Protein AF-A0A1F9IYP1-F1 (afdb_monomer)

Foldseek 3Di:
DQAADAVVNVVVVLVVQLVCLLVCQLVVLVVDPDDPVCSVVVSNVSSVVVNCVSVVVSCCVVVVLVVVLVVLVVCVVVVNLDDPPVCDPPPPPSHDYVSVVSSVVSNVVSVVVVVVVVVVVVVVVVVVVVVVVVVVVVVVVVVVVVVVVVVVVVVVVVVVVVVVVVVVVVVVVVVVVVVVVVVVVVVVVVVVVVVVVVVVVVVVLVVLVVVLVVLVVVLVVLVVLLVVLVVVLVVLVCVVVVLVVQLVVLVVQLVVLVVQLVVLVVVPPVSVVSNVVSVVSNVVSVVSNVVSVVVVVVSVVVNVVSVVSNVVSVVVNVVCVVVNVVSVVSVVD

pLDDT: mean 86.82, std 10.02, range [43.12, 98.31]

Secondary structure (DSSP, 8-state):
-PPB--HHHHHHHHHHHHHHHHHHHHHHHTTS---HHHHHHHHHHHHHHHHHHHHHHHHHHHHHHHHHHHHHHHHHHTT-----TT----TT-SSB-HHHHHHHHHHHHHHHHHHHHHHHHHHHHHHHHHHHHHHHHHHHHHHHHHHHHHHHHHHHHHHHHHHHHHHHHHHHHHHHHHHHHHHHHHHHHHHHHHHHHHHHHHHHHHHHHHHHHHHHHHHHHHHHHHHHHHHHHHHHHHHHHHHHHHHHHHHHHHHHHHHHHHHHHHTGGGGHHHHHHHHHHHHHHHHHHHHHHHHHHHHHHHHHHHHHHHHHHHHHHHHHHHHHHHHHHHHT-

Sequence (333 aa):
MNIRVPIGYKFIFGFIAVVAAAAFIPDLVDKFNIPDWTRKPISMLAAMVVGLIIGSFFTKSFTRHFRYIADLAQRISHGNLARNDSHRRPSTTLFLDETAELEDSIIAMSDNLRSLVENLKETVENISAAQETFAAVIVKGQDTSRDVSDGASAIFDGALQQSNHIGNASQAIKNMAEIADEVASKVTENANASQKVNSMVQRGSTTATSAMEKMETIFKGIENTETVAGRLREKLNDIPKILDVITHISRQTDLLALNATIEASKAGEHGRGFAMVAEEVRRFADNTNASVQDVALIVKELRLEVERVVQSASEGTSNLRGGRDDLRKIRDI

Solvent-accessible surface area (backbone atoms only — not comparable to full-atom values): 17596 Å² total; per-residue (Å²): 135,82,51,71,45,52,56,67,54,56,52,49,52,51,50,49,51,36,52,48,35,55,64,48,37,40,66,55,51,65,75,47,99,62,62,80,94,53,45,70,65,50,22,55,50,51,19,50,51,51,32,51,50,54,49,49,53,51,51,53,53,54,53,52,54,52,51,48,51,50,49,52,53,51,35,45,75,72,69,52,62,73,84,64,80,86,68,64,73,76,92,75,64,86,46,50,33,65,67,57,54,50,45,52,52,51,49,53,49,39,52,52,52,44,52,51,51,54,54,48,51,53,52,51,53,52,51,51,55,49,50,56,53,49,52,54,52,52,53,53,50,52,51,51,52,47,53,52,52,53,51,53,49,53,50,50,54,50,50,53,52,49,51,51,52,51,52,52,50,52,51,52,52,51,52,50,51,54,51,52,51,52,49,55,50,52,52,52,51,49,51,54,50,50,52,51,50,53,53,50,50,54,53,47,50,54,51,49,54,53,51,49,56,54,48,54,51,50,52,54,52,43,58,50,48,32,54,51,36,51,53,49,49,57,56,58,67,50,47,60,60,53,47,51,51,50,43,50,52,26,54,52,44,28,52,52,18,50,54,43,28,53,55,17,62,72,51,46,86,83,14,53,70,52,24,52,53,18,51,51,47,25,53,50,20,54,54,48,43,54,51,46,51,54,51,50,51,51,53,51,51,51,47,54,53,38,50,51,49,34,50,52,30,50,53,47,54,57,65,44,52,60,50,53,54,53,52,54,55,62,71,76,109

Radius of gyration: 94.35 Å; Cα contacts (8 Å, |Δi|>4): 139; chains: 1; bounding box: 180×27×238 Å

Structure (mmCIF, N/CA/C/O backbone):
data_AF-A0A1F9IYP1-F1
#
_entry.id   AF-A0A1F9IYP1-F1
#
loop_
_atom_site.group_PDB
_atom_site.id
_atom_site.type_symbol
_atom_site.label_atom_id
_atom_site.label_alt_id
_atom_site.label_comp_id
_atom_site.label_asym_id
_atom_site.label_entity_id
_atom_site.label_seq_id
_atom_site.pdbx_PDB_ins_code
_atom_site.Cartn_x
_atom_site.Cartn_y
_atom_site.Cartn_z
_atom_site.occupancy
_atom_site.B_iso_or_equiv
_atom_site.auth_seq_id
_atom_site.auth_comp_id
_atom_site.auth_asym_id
_atom_site.auth_atom_id
_atom_site.pdbx_PDB_model_num
ATOM 1 N N . MET A 1 1 ? 80.247 -1.942 -72.435 1.00 43.12 1 MET A N 1
ATOM 2 C CA . MET A 1 1 ? 80.170 -0.521 -72.830 1.00 43.12 1 MET A CA 1
ATOM 3 C C . MET A 1 1 ? 79.672 -0.493 -74.262 1.00 43.12 1 MET A C 1
ATOM 5 O O . MET A 1 1 ? 80.449 -0.757 -75.169 1.00 43.12 1 MET A O 1
ATOM 9 N N . ASN A 1 2 ? 78.362 -0.336 -74.458 1.00 56.06 2 ASN A N 1
ATOM 10 C CA . ASN A 1 2 ? 77.796 -0.372 -75.803 1.00 56.06 2 ASN A CA 1
ATOM 11 C C . ASN A 1 2 ? 78.085 0.962 -76.483 1.00 56.06 2 ASN A C 1
ATOM 13 O O . ASN A 1 2 ? 77.699 2.015 -75.978 1.00 56.06 2 ASN A O 1
ATOM 17 N N . ILE A 1 3 ? 78.794 0.914 -77.605 1.00 61.19 3 ILE A N 1
ATOM 18 C CA . ILE A 1 3 ? 79.115 2.103 -78.384 1.00 61.19 3 ILE A CA 1
ATOM 19 C C . ILE A 1 3 ? 77.810 2.575 -79.035 1.00 61.19 3 ILE A C 1
ATOM 21 O O . ILE A 1 3 ? 77.169 1.826 -79.777 1.00 61.19 3 ILE A O 1
ATOM 25 N N . ARG A 1 4 ? 77.386 3.800 -78.710 1.00 69.75 4 ARG A N 1
ATOM 26 C CA . ARG A 1 4 ? 76.250 4.444 -79.370 1.00 69.75 4 ARG A CA 1
ATOM 27 C C . ARG A 1 4 ? 76.732 5.024 -80.686 1.00 69.75 4 ARG A C 1
ATOM 29 O O . ARG A 1 4 ? 77.681 5.803 -80.704 1.00 69.75 4 ARG A O 1
ATOM 36 N N . VAL A 1 5 ? 76.071 4.652 -81.770 1.00 76.12 5 VAL A N 1
ATOM 37 C CA . VAL A 1 5 ? 76.295 5.268 -83.075 1.00 76.12 5 VAL A CA 1
ATOM 38 C C . VAL A 1 5 ? 74.963 5.869 -83.480 1.00 76.12 5 VAL A C 1
ATOM 40 O O . VAL A 1 5 ? 74.074 5.102 -83.858 1.00 76.12 5 VAL A O 1
ATOM 43 N N . PRO A 1 6 ? 74.818 7.205 -83.380 1.00 79.00 6 PRO A N 1
ATOM 44 C CA . PRO A 1 6 ? 73.612 7.887 -83.818 1.00 79.00 6 PRO A CA 1
ATOM 45 C C . PRO A 1 6 ? 73.228 7.437 -85.219 1.00 79.00 6 PRO A C 1
ATOM 47 O O . PRO A 1 6 ? 74.091 7.227 -86.080 1.00 79.00 6 PRO A O 1
ATOM 50 N N . ILE A 1 7 ? 71.934 7.297 -85.467 1.00 78.56 7 ILE A N 1
ATOM 51 C CA . ILE A 1 7 ? 71.420 6.788 -86.732 1.00 78.56 7 ILE A CA 1
ATOM 52 C C . ILE A 1 7 ? 71.898 7.640 -87.908 1.00 78.56 7 ILE A C 1
ATOM 54 O O . ILE A 1 7 ? 72.221 7.107 -88.969 1.00 78.56 7 ILE A O 1
ATOM 58 N N . GLY A 1 8 ? 72.074 8.946 -87.677 1.00 77.88 8 GLY A N 1
ATOM 59 C CA . GLY A 1 8 ? 72.698 9.873 -88.616 1.00 77.88 8 GLY A CA 1
ATOM 60 C C . GLY A 1 8 ? 74.091 9.423 -89.064 1.00 77.88 8 GLY A C 1
ATOM 61 O O . GLY A 1 8 ? 74.377 9.449 -90.256 1.00 77.88 8 GLY A O 1
ATOM 62 N N . TYR A 1 9 ? 74.930 8.901 -88.163 1.00 80.69 9 TYR A N 1
ATOM 63 C CA . TYR A 1 9 ? 76.228 8.336 -88.542 1.00 80.69 9 TYR A CA 1
ATOM 64 C C . TYR A 1 9 ? 76.086 7.047 -89.348 1.00 80.69 9 TYR A C 1
ATOM 66 O O . TYR A 1 9 ? 76.870 6.839 -90.265 1.00 80.69 9 TYR A O 1
ATOM 74 N N . LYS A 1 10 ? 75.078 6.204 -89.089 1.00 78.06 10 LYS A N 1
ATOM 75 C CA . LYS A 1 10 ? 74.814 5.018 -89.927 1.00 78.06 10 LYS A CA 1
ATOM 76 C C . LYS A 1 10 ? 74.420 5.419 -91.355 1.00 78.06 10 LYS A C 1
ATOM 78 O O . LYS A 1 10 ? 74.904 4.809 -92.306 1.00 78.06 10 LYS A O 1
ATOM 83 N N . PHE A 1 11 ? 73.613 6.471 -91.509 1.00 80.75 11 PHE A N 1
ATOM 84 C CA . PHE A 1 11 ? 73.304 7.062 -92.816 1.00 80.75 11 PHE A CA 1
ATOM 85 C C . PHE A 1 11 ? 74.547 7.655 -93.488 1.00 80.75 11 PHE A C 1
ATOM 87 O O . PHE A 1 11 ? 74.769 7.405 -94.670 1.00 80.75 11 PHE A O 1
ATOM 94 N N . ILE A 1 12 ? 75.385 8.380 -92.740 1.00 83.75 12 ILE A N 1
ATOM 95 C CA . ILE A 1 12 ? 76.643 8.949 -93.245 1.00 83.75 12 ILE A CA 1
ATOM 96 C C . ILE A 1 12 ? 77.601 7.837 -93.688 1.00 83.75 12 ILE A C 1
ATOM 98 O O . ILE A 1 12 ? 78.128 7.909 -94.790 1.00 83.75 12 ILE A O 1
ATOM 102 N N . PHE A 1 1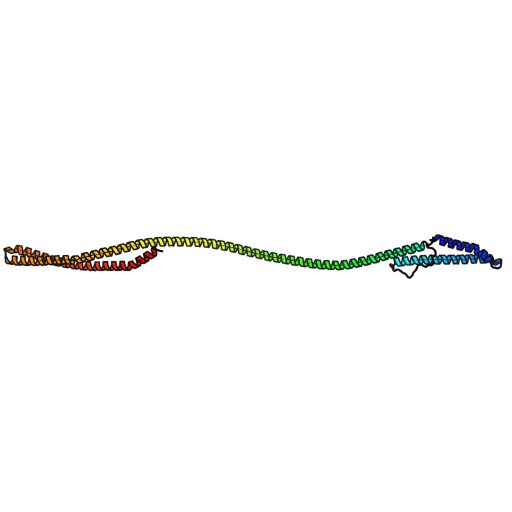3 ? 77.792 6.777 -92.899 1.00 82.38 13 PHE A N 1
ATOM 103 C CA . PHE A 1 13 ? 78.619 5.628 -93.284 1.00 82.38 13 PHE A CA 1
ATOM 104 C C . PHE A 1 13 ? 78.054 4.889 -94.498 1.00 82.38 13 PHE A C 1
ATOM 106 O O . PHE A 1 13 ? 78.819 4.506 -95.379 1.00 82.38 13 PHE A O 1
ATOM 113 N N . GLY A 1 14 ? 76.731 4.726 -94.583 1.00 82.06 14 GLY A N 1
ATOM 114 C CA . GLY A 1 14 ? 76.072 4.178 -95.769 1.00 82.06 14 GLY A CA 1
ATOM 115 C C . GLY A 1 14 ? 76.318 5.040 -97.009 1.00 82.06 14 GLY A C 1
ATOM 116 O O . GLY A 1 14 ? 76.678 4.517 -98.060 1.00 82.06 14 GLY A O 1
ATOM 117 N N . PHE A 1 15 ? 76.209 6.362 -96.876 1.00 84.06 15 PHE A N 1
ATOM 118 C CA . PHE A 1 15 ? 76.496 7.312 -97.948 1.00 84.06 15 PHE A CA 1
ATOM 119 C C . PHE A 1 15 ? 77.971 7.280 -98.361 1.00 84.06 15 PHE A C 1
ATOM 121 O O . PHE A 1 15 ? 78.268 7.177 -99.546 1.00 84.06 15 PHE A O 1
ATOM 128 N N . ILE A 1 16 ? 78.897 7.274 -97.398 1.00 85.88 16 ILE A N 1
ATOM 129 C CA . ILE A 1 16 ? 80.337 7.134 -97.645 1.00 85.88 16 ILE A CA 1
ATOM 130 C C . ILE A 1 16 ? 80.633 5.813 -98.358 1.00 85.88 16 ILE A C 1
ATOM 132 O O . ILE A 1 16 ? 81.421 5.809 -99.295 1.00 85.88 16 ILE A O 1
ATOM 136 N N . ALA A 1 17 ? 79.991 4.705 -97.979 1.00 83.44 17 ALA A N 1
ATOM 137 C CA . ALA A 1 17 ? 80.166 3.417 -98.648 1.00 83.44 17 ALA A CA 1
ATOM 138 C C . ALA A 1 17 ? 79.670 3.447 -100.103 1.00 83.44 17 ALA A C 1
ATOM 140 O O . ALA A 1 17 ? 80.324 2.888 -100.981 1.00 83.44 17 ALA A O 1
ATOM 141 N N . VAL A 1 18 ? 78.559 4.137 -100.380 1.00 84.94 18 VAL A N 1
ATOM 142 C CA . VAL A 1 18 ? 78.051 4.343 -101.747 1.00 84.94 18 VAL A CA 1
ATOM 143 C C . VAL A 1 18 ? 78.988 5.246 -102.559 1.00 84.94 18 VAL A C 1
ATOM 145 O O . VAL A 1 18 ? 79.292 4.928 -103.706 1.00 84.94 18 VAL A O 1
ATOM 148 N N . VAL A 1 19 ? 79.500 6.332 -101.972 1.00 85.38 19 VAL A N 1
ATOM 149 C CA . VAL A 1 19 ? 80.471 7.233 -102.620 1.00 85.38 19 VAL A CA 1
ATOM 150 C C . VAL A 1 19 ? 81.802 6.520 -102.875 1.00 85.38 19 VAL A C 1
ATOM 152 O O . VAL A 1 19 ? 82.361 6.639 -103.961 1.00 85.38 19 VAL A O 1
ATOM 155 N N . ALA A 1 20 ? 82.293 5.729 -101.920 1.00 84.50 20 ALA A N 1
ATOM 156 C CA . ALA A 1 20 ? 83.498 4.919 -102.072 1.00 84.50 20 ALA A CA 1
ATOM 157 C C . ALA A 1 20 ? 83.314 3.839 -103.147 1.00 84.50 20 ALA A C 1
ATOM 159 O O . ALA A 1 20 ? 84.204 3.640 -103.968 1.00 84.50 20 ALA A O 1
ATOM 160 N N . ALA A 1 21 ? 82.148 3.190 -103.203 1.00 82.56 21 ALA A N 1
ATOM 161 C CA . ALA A 1 21 ? 81.805 2.283 -104.293 1.00 82.56 21 ALA A CA 1
ATOM 162 C C . ALA A 1 21 ? 81.841 3.015 -105.647 1.00 82.56 21 ALA A C 1
ATOM 164 O O . ALA A 1 21 ? 82.473 2.533 -106.581 1.00 82.56 21 ALA A O 1
ATOM 165 N N . ALA A 1 22 ? 81.257 4.212 -105.746 1.00 81.88 22 ALA A N 1
ATOM 166 C CA . ALA A 1 22 ? 81.293 5.011 -106.971 1.00 81.88 22 ALA A CA 1
ATOM 167 C C . ALA A 1 22 ? 82.710 5.452 -107.382 1.00 81.88 22 ALA A C 1
ATOM 169 O O . ALA A 1 22 ? 83.002 5.503 -108.575 1.00 81.88 22 ALA A O 1
ATOM 170 N N . ALA A 1 23 ? 83.584 5.738 -106.413 1.00 84.00 23 ALA A N 1
ATOM 171 C CA . ALA A 1 23 ? 84.954 6.183 -106.659 1.00 84.00 23 ALA A CA 1
ATOM 172 C C . ALA A 1 23 ? 85.917 5.035 -107.017 1.00 84.00 23 ALA A C 1
ATOM 174 O O . ALA A 1 23 ? 86.713 5.182 -107.936 1.00 84.00 23 ALA A O 1
ATOM 175 N N . PHE A 1 24 ? 85.847 3.894 -106.321 1.00 83.44 24 PHE A N 1
ATOM 176 C CA . PHE A 1 24 ? 86.841 2.814 -106.433 1.00 83.44 24 PHE A CA 1
ATOM 177 C C . PHE A 1 24 ? 86.433 1.661 -107.357 1.00 83.44 24 PHE A C 1
ATOM 179 O O . PHE A 1 24 ? 87.298 0.922 -107.824 1.00 83.44 24 PHE A O 1
ATOM 186 N N . ILE A 1 25 ? 85.138 1.468 -107.636 1.00 83.12 25 ILE A N 1
ATOM 187 C CA . ILE A 1 25 ? 84.697 0.413 -108.565 1.00 83.12 25 ILE A CA 1
ATOM 188 C C . ILE A 1 25 ? 85.232 0.628 -109.987 1.00 83.12 25 ILE A C 1
ATOM 190 O O . ILE A 1 25 ? 85.631 -0.367 -110.590 1.00 83.12 25 ILE A O 1
ATOM 194 N N . PRO A 1 26 ? 85.313 1.861 -110.526 1.00 79.81 26 PRO A N 1
ATOM 195 C CA . PRO A 1 26 ? 85.978 2.095 -111.803 1.00 79.81 26 PRO A CA 1
ATOM 196 C C . PRO A 1 26 ? 87.417 1.583 -111.835 1.00 79.81 26 PRO A C 1
ATOM 198 O O . PRO A 1 26 ? 87.725 0.732 -112.665 1.00 79.81 26 PRO A O 1
ATOM 201 N N . ASP A 1 27 ? 88.239 1.966 -110.858 1.00 79.31 27 ASP A N 1
ATOM 202 C CA . ASP A 1 27 ? 89.632 1.508 -110.751 1.00 79.31 27 ASP A CA 1
ATOM 203 C C . ASP A 1 27 ? 89.755 -0.015 -110.549 1.00 79.31 27 ASP A C 1
ATOM 205 O O . ASP A 1 27 ? 90.757 -0.632 -110.918 1.00 79.31 27 ASP A O 1
ATOM 209 N N . LEU A 1 28 ? 88.744 -0.659 -109.958 1.00 79.50 28 LEU A N 1
ATOM 210 C CA . LEU A 1 28 ? 88.716 -2.110 -109.780 1.00 79.50 28 LEU A CA 1
ATOM 211 C C . LEU A 1 28 ? 88.362 -2.845 -111.080 1.00 79.50 28 LEU A C 1
ATOM 213 O O . LEU A 1 28 ? 88.964 -3.874 -111.387 1.00 79.50 28 LEU A O 1
ATOM 217 N N . VAL A 1 29 ? 87.403 -2.320 -111.846 1.00 77.25 29 VAL A N 1
ATOM 218 C CA . VAL A 1 29 ? 87.018 -2.849 -113.166 1.00 77.25 29 VAL A CA 1
ATOM 219 C C . VAL A 1 29 ? 88.180 -2.722 -114.154 1.00 77.25 29 VAL A C 1
ATOM 221 O O . VAL A 1 29 ? 88.371 -3.600 -114.990 1.00 77.25 29 VAL A O 1
ATOM 224 N N . ASP A 1 30 ? 89.019 -1.704 -113.981 1.00 71.81 30 ASP A N 1
ATOM 225 C CA . ASP A 1 30 ? 90.217 -1.448 -114.782 1.00 71.81 30 ASP A CA 1
ATOM 226 C C . ASP A 1 30 ? 91.316 -2.516 -114.643 1.00 71.81 30 ASP A C 1
ATOM 228 O O . ASP A 1 30 ? 92.145 -2.669 -115.539 1.00 71.81 30 ASP A O 1
ATOM 232 N N . LYS A 1 31 ? 91.322 -3.290 -113.547 1.00 74.75 31 LYS A N 1
ATOM 233 C CA . LYS A 1 31 ? 92.224 -4.444 -113.367 1.00 74.75 31 LYS A CA 1
ATOM 234 C C . LYS A 1 31 ? 91.794 -5.684 -114.150 1.00 74.75 31 LYS A C 1
ATOM 236 O O . LYS A 1 31 ? 92.577 -6.628 -114.259 1.00 74.75 31 LYS A O 1
ATOM 241 N N . PHE A 1 32 ? 90.574 -5.708 -114.679 1.00 75.50 32 PHE A N 1
ATOM 242 C CA . PHE A 1 32 ? 90.103 -6.783 -115.543 1.00 75.50 32 PHE A CA 1
ATOM 243 C C . PHE A 1 32 ? 90.415 -6.431 -117.005 1.00 75.50 32 PHE A C 1
ATOM 245 O O . PHE A 1 32 ? 90.184 -5.309 -117.442 1.00 75.50 32 PHE A O 1
ATOM 252 N N . ASN A 1 33 ? 90.947 -7.391 -117.772 1.00 68.50 33 ASN A N 1
ATOM 253 C CA . ASN A 1 33 ? 91.447 -7.208 -119.144 1.00 68.50 33 ASN A CA 1
ATOM 254 C C . ASN A 1 33 ? 90.300 -7.062 -120.178 1.00 68.50 33 ASN A C 1
ATOM 256 O O . ASN A 1 33 ? 90.141 -7.888 -121.077 1.00 68.50 33 ASN A O 1
ATOM 260 N N . ILE A 1 34 ? 89.448 -6.051 -119.985 1.00 75.50 34 ILE A N 1
ATOM 261 C CA . ILE A 1 34 ? 88.217 -5.765 -120.735 1.00 75.50 34 ILE A CA 1
ATOM 262 C C . ILE A 1 34 ? 88.539 -4.817 -121.917 1.00 75.50 34 ILE A C 1
ATOM 264 O O . ILE A 1 34 ? 89.330 -3.892 -121.736 1.00 75.50 34 ILE A O 1
ATOM 268 N N . PRO A 1 35 ? 87.934 -4.981 -123.114 1.00 73.50 35 PRO A N 1
ATOM 269 C CA . PRO A 1 35 ? 88.176 -4.112 -124.274 1.00 73.50 35 PRO A CA 1
ATOM 270 C C . PRO A 1 35 ? 87.879 -2.624 -124.009 1.00 73.50 35 PRO A C 1
ATOM 272 O O . PRO A 1 35 ? 86.805 -2.291 -123.494 1.00 73.50 35 PRO A O 1
ATOM 275 N N . ASP A 1 36 ? 88.773 -1.727 -124.452 1.00 69.94 36 ASP A N 1
ATOM 276 C CA . ASP A 1 36 ? 88.759 -0.282 -124.136 1.00 69.94 36 ASP A CA 1
ATOM 277 C C . ASP A 1 36 ? 87.427 0.431 -124.426 1.00 69.94 36 ASP A C 1
ATOM 279 O O . ASP A 1 36 ? 87.021 1.325 -123.681 1.00 69.94 36 ASP A O 1
ATOM 283 N N . TRP A 1 37 ? 86.694 0.008 -125.461 1.00 75.62 37 TRP A N 1
ATOM 284 C CA . TRP A 1 37 ? 85.409 0.612 -125.834 1.00 75.62 37 TRP A CA 1
ATOM 285 C C . TRP A 1 37 ? 84.253 0.294 -124.863 1.00 75.62 37 TRP A C 1
ATOM 287 O O . TRP A 1 37 ? 83.248 1.001 -124.860 1.00 75.62 37 TRP A O 1
ATOM 297 N N . THR A 1 38 ? 84.393 -0.725 -124.005 1.00 77.50 38 THR A N 1
ATOM 298 C CA . THR A 1 38 ? 83.338 -1.179 -123.065 1.00 77.50 38 THR A CA 1
ATOM 299 C C . THR A 1 38 ? 83.626 -0.867 -121.597 1.00 77.50 38 THR A C 1
ATOM 301 O O . THR A 1 38 ? 82.744 -0.981 -120.747 1.00 77.50 38 THR A O 1
ATOM 304 N N . ARG A 1 39 ? 84.840 -0.414 -121.283 1.00 75.62 39 ARG A N 1
ATOM 305 C CA . ARG A 1 39 ? 85.334 -0.245 -119.911 1.00 75.62 39 ARG A CA 1
ATOM 306 C C . ARG A 1 39 ? 84.558 0.801 -119.096 1.00 75.62 39 ARG A C 1
ATOM 308 O O . ARG A 1 39 ? 84.056 0.490 -118.020 1.00 75.62 39 ARG A O 1
ATOM 315 N N . LYS A 1 40 ? 84.393 2.020 -119.627 1.00 78.81 40 LYS A N 1
ATOM 316 C CA . LYS A 1 40 ? 83.674 3.129 -118.958 1.00 78.81 40 LYS A CA 1
ATOM 317 C C . LYS A 1 40 ? 82.188 2.851 -118.657 1.00 78.81 40 LYS A C 1
ATOM 319 O O . LYS A 1 40 ? 81.754 3.161 -117.550 1.00 78.81 40 LYS A O 1
ATOM 324 N N . PRO A 1 41 ? 81.380 2.294 -119.582 1.00 82.50 41 PRO A N 1
ATOM 325 C CA . PRO A 1 41 ? 79.980 2.002 -119.271 1.00 82.50 41 PRO A CA 1
ATOM 326 C C . PRO A 1 41 ? 79.826 0.849 -118.267 1.00 82.50 41 PRO A C 1
ATOM 328 O O . PRO A 1 41 ? 78.936 0.905 -117.420 1.00 82.50 41 PRO A O 1
ATOM 331 N N . ILE A 1 42 ? 80.703 -0.165 -118.305 1.00 84.12 42 ILE A N 1
ATOM 332 C CA . ILE A 1 42 ? 80.647 -1.301 -117.370 1.00 84.12 42 ILE A CA 1
ATOM 333 C C . ILE A 1 42 ? 80.994 -0.865 -115.941 1.00 84.12 42 ILE A C 1
ATOM 335 O O . ILE A 1 42 ? 80.309 -1.274 -115.004 1.00 84.12 42 ILE A O 1
ATOM 339 N N . SER A 1 43 ? 81.999 -0.004 -115.752 1.00 82.38 43 SER A N 1
ATOM 340 C CA . SER A 1 43 ? 82.357 0.491 -114.417 1.00 82.38 43 SER A CA 1
ATOM 341 C C . SER A 1 43 ? 81.277 1.362 -113.780 1.00 82.38 43 SER A C 1
ATOM 343 O O . SER A 1 43 ? 80.969 1.180 -112.601 1.00 82.38 43 SER A O 1
ATOM 345 N N . MET A 1 44 ? 80.648 2.255 -114.550 1.00 82.31 44 MET A N 1
ATOM 346 C CA . MET A 1 44 ? 79.512 3.053 -114.068 1.00 82.31 44 MET A CA 1
ATOM 347 C C . MET A 1 44 ? 78.325 2.170 -113.673 1.00 82.31 44 MET A C 1
ATOM 349 O O . MET A 1 44 ? 77.698 2.394 -112.637 1.00 82.31 44 MET A O 1
ATOM 353 N N . LEU A 1 45 ? 78.040 1.134 -114.464 1.00 87.06 45 LEU A N 1
ATOM 354 C CA . LEU A 1 45 ? 76.953 0.205 -114.178 1.00 87.06 45 LEU A CA 1
ATOM 355 C C . LEU A 1 45 ? 77.246 -0.646 -112.933 1.00 87.06 45 LEU A C 1
ATOM 357 O O . LEU A 1 45 ? 76.375 -0.793 -112.079 1.00 87.06 45 LEU A O 1
ATOM 361 N N . ALA A 1 46 ? 78.477 -1.140 -112.773 1.00 84.94 46 ALA A N 1
ATOM 362 C CA . ALA A 1 46 ? 78.900 -1.871 -111.579 1.00 84.94 46 ALA A CA 1
ATOM 363 C C . ALA A 1 46 ? 78.817 -1.001 -110.311 1.00 84.94 46 ALA A C 1
ATOM 365 O O . ALA A 1 46 ? 78.2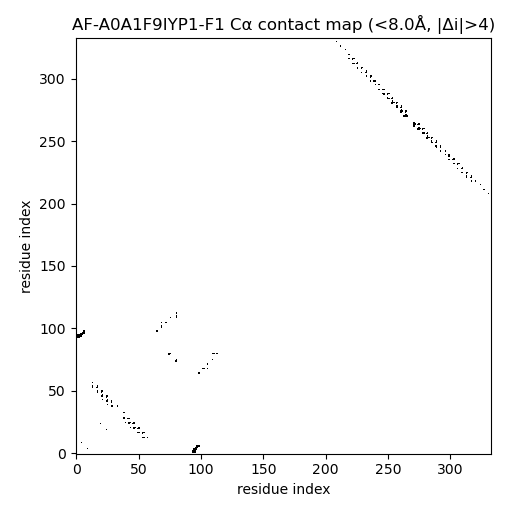93 -1.450 -109.289 1.00 84.94 46 ALA A O 1
ATOM 366 N N . ALA A 1 47 ? 79.252 0.261 -110.387 1.00 84.81 47 ALA A N 1
ATOM 367 C CA . ALA A 1 47 ? 79.129 1.221 -109.293 1.00 84.81 47 ALA A CA 1
ATOM 368 C C . ALA A 1 47 ? 77.667 1.474 -108.900 1.00 84.81 47 ALA A C 1
ATOM 370 O O . ALA A 1 47 ? 77.325 1.461 -107.715 1.00 84.81 47 ALA A O 1
ATOM 371 N N . MET A 1 48 ? 76.787 1.632 -109.892 1.00 86.56 48 MET A N 1
ATOM 372 C CA . MET A 1 48 ? 75.353 1.813 -109.672 1.00 86.56 48 MET A CA 1
ATOM 373 C C . MET A 1 48 ? 74.718 0.587 -109.006 1.00 86.56 48 MET A C 1
ATOM 375 O O . MET A 1 48 ? 73.940 0.730 -108.063 1.00 86.56 48 MET A O 1
ATOM 379 N N . VAL A 1 49 ? 75.072 -0.620 -109.452 1.00 88.81 49 VAL A N 1
ATOM 380 C CA . VAL A 1 49 ? 74.560 -1.873 -108.879 1.00 88.81 49 VAL A CA 1
ATOM 381 C C . VAL A 1 49 ? 74.993 -2.026 -107.421 1.00 88.81 49 VAL A C 1
ATOM 383 O O . VAL A 1 49 ? 74.156 -2.323 -106.570 1.00 88.81 49 VAL A O 1
ATOM 386 N N . VAL A 1 50 ? 76.263 -1.771 -107.097 1.00 86.62 50 VAL A N 1
ATOM 387 C CA . VAL A 1 50 ? 76.744 -1.853 -105.708 1.00 86.62 50 VAL A CA 1
ATOM 388 C C . VAL A 1 50 ? 76.078 -0.794 -104.827 1.00 86.62 50 VAL A C 1
ATOM 390 O O . VAL A 1 50 ? 75.634 -1.118 -103.724 1.00 86.62 50 VAL A O 1
ATOM 393 N N . GLY A 1 51 ? 75.915 0.436 -105.324 1.00 85.44 51 GLY A N 1
ATOM 394 C CA . GLY A 1 51 ? 75.174 1.485 -104.622 1.00 85.44 51 GLY A CA 1
ATOM 395 C C . GLY A 1 51 ? 73.722 1.090 -104.327 1.00 85.44 51 GLY A C 1
ATOM 396 O O . GLY A 1 51 ? 73.254 1.253 -103.199 1.00 85.44 51 GLY A O 1
ATOM 397 N N . LEU A 1 52 ? 73.029 0.491 -105.301 1.00 87.69 52 LEU A N 1
ATOM 398 C CA . LEU A 1 52 ? 71.666 -0.024 -105.132 1.00 87.69 52 LEU A CA 1
ATOM 399 C C . LEU A 1 52 ? 71.594 -1.188 -104.135 1.00 87.69 52 LEU A C 1
ATOM 401 O O . LEU A 1 52 ? 70.644 -1.254 -103.358 1.00 87.69 52 LEU A O 1
ATOM 405 N N . ILE A 1 53 ? 72.583 -2.086 -104.114 1.00 87.88 53 ILE A N 1
ATOM 406 C CA . ILE A 1 53 ? 72.639 -3.201 -103.155 1.00 87.88 53 ILE A CA 1
ATOM 407 C C . ILE A 1 53 ? 72.828 -2.676 -101.727 1.00 87.88 53 ILE A C 1
ATOM 409 O O . ILE A 1 53 ? 72.066 -3.056 -100.834 1.00 87.88 53 ILE A O 1
ATOM 413 N N . ILE A 1 54 ? 73.794 -1.776 -101.512 1.00 85.31 54 ILE A N 1
ATOM 414 C CA . ILE A 1 54 ? 74.070 -1.175 -100.196 1.00 85.31 54 ILE A CA 1
ATOM 415 C C . ILE A 1 54 ? 72.859 -0.364 -99.721 1.00 85.31 54 ILE A C 1
ATOM 417 O O . ILE A 1 54 ? 72.401 -0.547 -98.590 1.00 85.31 54 ILE A O 1
ATOM 421 N N . GLY A 1 55 ? 72.292 0.471 -100.597 1.00 83.75 55 GLY A N 1
ATOM 422 C CA . GLY A 1 55 ? 71.082 1.240 -100.312 1.00 83.75 55 GLY A CA 1
ATOM 423 C C . GLY A 1 55 ? 69.895 0.339 -99.975 1.00 83.75 55 GLY A C 1
ATOM 424 O O . GLY A 1 55 ? 69.239 0.541 -98.957 1.00 83.75 55 GLY A O 1
ATOM 425 N N . SER A 1 56 ? 69.663 -0.721 -100.757 1.00 85.56 56 SER A N 1
ATOM 426 C CA . SER A 1 56 ? 68.585 -1.681 -100.499 1.00 85.56 56 SER A CA 1
ATOM 427 C C . SER A 1 56 ? 68.759 -2.399 -99.162 1.00 85.56 56 SER A C 1
ATOM 429 O O . SER A 1 56 ? 67.785 -2.558 -98.427 1.00 85.56 56 SER A O 1
ATOM 431 N N . PHE A 1 57 ? 69.982 -2.805 -98.810 1.00 84.06 57 PHE A N 1
ATOM 432 C CA . PHE A 1 57 ? 70.269 -3.441 -97.524 1.00 84.06 57 PHE A CA 1
ATOM 433 C C . PHE A 1 57 ? 70.002 -2.489 -96.352 1.00 84.06 57 PHE A C 1
ATOM 435 O O . PHE A 1 57 ? 69.317 -2.863 -95.397 1.00 84.06 57 PHE A O 1
ATOM 442 N N . PHE A 1 58 ? 70.471 -1.242 -96.451 1.00 80.88 58 PHE A N 1
ATOM 443 C CA . PHE A 1 58 ? 70.259 -0.221 -95.429 1.00 80.88 58 PHE A CA 1
ATOM 444 C C . PHE A 1 58 ? 68.772 0.118 -95.260 1.00 80.88 58 PHE A C 1
ATOM 446 O O . PHE A 1 58 ? 68.250 0.054 -94.146 1.00 80.88 58 PHE A O 1
ATOM 453 N N . THR A 1 59 ? 68.060 0.395 -96.359 1.00 83.81 59 THR A N 1
ATOM 454 C CA . THR A 1 59 ? 66.617 0.672 -96.347 1.00 83.81 59 THR A CA 1
ATOM 455 C C . THR A 1 59 ? 65.838 -0.507 -95.777 1.00 83.81 59 THR A C 1
ATOM 457 O O . THR A 1 59 ? 65.007 -0.317 -94.894 1.00 83.81 59 THR A O 1
ATOM 460 N N . LYS A 1 60 ? 66.121 -1.743 -96.211 1.00 83.62 60 LYS A N 1
ATOM 461 C CA . LYS A 1 60 ? 65.443 -2.932 -95.674 1.00 83.62 60 LYS A CA 1
ATOM 462 C C . LYS A 1 60 ? 65.697 -3.106 -94.180 1.00 83.62 60 LYS A C 1
ATOM 464 O O . LYS A 1 60 ? 64.760 -3.436 -93.460 1.00 83.62 60 LYS A O 1
ATOM 469 N N . SER A 1 61 ? 66.922 -2.873 -93.710 1.00 79.56 61 SER A N 1
ATOM 470 C CA . SER A 1 61 ? 67.260 -2.954 -92.287 1.00 79.56 61 SER A CA 1
ATOM 471 C C . SER A 1 61 ? 66.512 -1.897 -91.467 1.00 79.56 61 SER A C 1
ATOM 473 O O . SER A 1 61 ? 65.813 -2.239 -90.513 1.00 79.56 61 SER A O 1
ATOM 475 N N . PHE A 1 62 ? 66.567 -0.631 -91.886 1.00 79.56 62 PHE A N 1
ATOM 476 C CA . PHE A 1 62 ? 65.910 0.490 -91.210 1.00 79.56 62 PHE A CA 1
ATOM 477 C C . PHE A 1 62 ? 64.383 0.341 -91.188 1.00 79.56 62 PHE A C 1
ATOM 479 O O . PHE A 1 62 ? 63.753 0.388 -90.132 1.00 79.56 62 PHE A O 1
ATOM 486 N N . THR A 1 63 ? 63.772 0.082 -92.347 1.00 84.88 63 THR A N 1
ATOM 487 C CA . THR A 1 63 ? 62.320 -0.083 -92.462 1.00 84.88 63 THR A CA 1
ATOM 488 C C . THR A 1 63 ? 61.822 -1.301 -91.682 1.00 84.88 63 THR A C 1
ATOM 490 O O . THR A 1 63 ? 60.715 -1.264 -91.150 1.00 84.88 63 THR A O 1
ATOM 493 N N . ARG A 1 64 ? 62.614 -2.376 -91.567 1.00 82.00 64 ARG A N 1
ATOM 494 C CA . ARG A 1 64 ? 62.242 -3.546 -90.759 1.00 82.00 64 ARG A CA 1
ATOM 495 C C . ARG A 1 64 ? 62.156 -3.214 -89.264 1.00 82.00 64 ARG A C 1
ATOM 497 O O . ARG A 1 64 ? 61.194 -3.644 -88.638 1.00 82.00 64 ARG A O 1
ATOM 504 N N . HIS A 1 65 ? 63.095 -2.435 -88.720 1.00 79.88 65 HIS A N 1
ATOM 505 C CA . HIS A 1 65 ? 63.066 -2.020 -87.307 1.00 79.88 65 HIS A CA 1
ATOM 506 C C . HIS A 1 65 ? 61.904 -1.059 -87.019 1.00 79.88 65 HIS A C 1
ATOM 508 O O . HIS A 1 65 ? 61.157 -1.266 -86.069 1.00 79.88 65 HIS A O 1
ATOM 514 N N . PHE A 1 66 ? 61.664 -0.073 -87.889 1.00 84.25 66 PHE A N 1
ATOM 515 C CA . PHE A 1 66 ? 60.524 0.836 -87.722 1.00 84.25 66 PHE A CA 1
ATOM 516 C C . PHE A 1 66 ? 59.169 0.137 -87.842 1.00 84.25 66 PHE A C 1
ATOM 518 O O . PHE A 1 66 ? 58.264 0.434 -87.068 1.00 84.25 66 PHE A O 1
ATOM 525 N N . ARG A 1 67 ? 59.019 -0.820 -88.768 1.00 85.62 67 ARG A N 1
ATOM 526 C CA . ARG A 1 67 ? 57.793 -1.632 -88.855 1.00 85.62 67 ARG A CA 1
ATOM 527 C C . ARG A 1 67 ? 57.551 -2.442 -87.586 1.00 85.62 67 ARG A C 1
ATOM 529 O O . ARG A 1 67 ? 56.403 -2.605 -87.206 1.00 85.62 67 ARG A O 1
ATOM 536 N N . TYR A 1 68 ? 58.607 -2.928 -86.939 1.00 84.00 68 TYR A N 1
ATOM 537 C CA . TYR A 1 68 ? 58.492 -3.653 -85.677 1.00 84.00 68 TYR A CA 1
ATOM 538 C C . TYR A 1 68 ? 58.023 -2.749 -84.530 1.00 84.00 68 TYR A C 1
ATOM 540 O O . TYR A 1 68 ? 57.055 -3.084 -83.856 1.00 84.00 68 TYR A O 1
ATOM 548 N N . ILE A 1 69 ? 58.639 -1.576 -84.351 1.00 86.38 69 ILE A N 1
ATOM 549 C CA . ILE A 1 69 ? 58.209 -0.613 -83.322 1.00 86.38 69 ILE A CA 1
ATOM 550 C C . ILE A 1 69 ? 56.771 -0.138 -83.591 1.00 86.38 69 ILE A C 1
ATOM 552 O O . ILE A 1 69 ? 55.973 -0.027 -82.662 1.00 86.38 69 ILE A O 1
ATOM 556 N N . ALA A 1 70 ? 56.412 0.090 -84.859 1.00 87.62 70 ALA A N 1
ATOM 557 C CA . ALA A 1 70 ? 55.047 0.439 -85.249 1.00 87.62 70 ALA A CA 1
ATOM 558 C C . ALA A 1 70 ? 54.043 -0.684 -84.931 1.00 87.62 70 ALA A C 1
ATOM 560 O O . ALA A 1 70 ? 52.965 -0.399 -84.416 1.00 87.62 70 ALA A O 1
ATOM 561 N N . ASP A 1 71 ? 54.402 -1.948 -85.178 1.00 87.12 71 ASP A N 1
ATOM 562 C CA . ASP A 1 71 ? 53.580 -3.111 -84.820 1.00 87.12 71 ASP A CA 1
ATOM 563 C C . ASP A 1 71 ? 53.418 -3.242 -83.297 1.00 87.12 71 ASP A C 1
ATOM 565 O O . ASP A 1 71 ? 52.309 -3.466 -82.819 1.00 87.12 71 ASP A O 1
ATOM 569 N N . LEU A 1 72 ? 54.484 -3.025 -82.514 1.00 85.00 72 LEU A N 1
ATOM 570 C CA . LEU A 1 72 ? 54.402 -2.985 -81.047 1.00 85.00 72 LEU A CA 1
ATOM 571 C C . LEU A 1 72 ? 53.442 -1.893 -80.566 1.00 85.00 72 LEU A C 1
ATOM 573 O O . LEU A 1 72 ? 52.545 -2.170 -79.773 1.00 85.00 72 LEU A O 1
ATOM 577 N N . ALA A 1 73 ? 53.586 -0.670 -81.075 1.00 88.75 73 ALA A N 1
ATOM 578 C CA . ALA A 1 73 ? 52.702 0.436 -80.723 1.00 88.75 73 ALA A CA 1
ATOM 579 C C . ALA A 1 73 ? 51.241 0.157 -81.123 1.00 88.75 73 ALA A C 1
ATOM 581 O O . ALA A 1 73 ? 50.327 0.461 -80.358 1.00 88.75 73 ALA A O 1
ATOM 582 N N . GLN A 1 74 ? 51.013 -0.469 -82.282 1.00 90.44 74 GLN A N 1
ATOM 583 C CA . GLN A 1 74 ? 49.680 -0.860 -82.741 1.00 90.44 74 GLN A CA 1
ATOM 584 C C . GLN A 1 74 ? 49.067 -1.975 -81.877 1.00 90.44 74 GLN A C 1
ATOM 586 O O . GLN A 1 74 ? 47.875 -1.955 -81.583 1.00 90.44 74 GLN A O 1
ATOM 591 N N . ARG A 1 75 ? 49.861 -2.948 -81.422 1.00 88.25 75 ARG A N 1
ATOM 592 C CA . ARG A 1 75 ? 49.384 -3.973 -80.479 1.00 88.25 75 ARG A CA 1
ATOM 593 C C . ARG A 1 75 ? 48.981 -3.357 -79.146 1.00 88.25 75 ARG A C 1
ATOM 595 O O . ARG A 1 75 ? 47.899 -3.666 -78.652 1.00 88.25 75 ARG A O 1
ATOM 602 N N . ILE A 1 76 ? 49.810 -2.457 -78.613 1.00 90.19 76 ILE A N 1
ATOM 603 C CA . ILE A 1 76 ? 49.515 -1.716 -77.381 1.00 90.19 76 ILE A CA 1
ATOM 604 C C . ILE A 1 76 ? 48.233 -0.891 -77.553 1.00 90.19 76 ILE A C 1
ATOM 606 O O . ILE A 1 76 ? 47.374 -0.926 -76.675 1.00 90.19 76 ILE A O 1
ATOM 610 N N . SER A 1 77 ? 48.050 -0.202 -78.687 1.00 90.06 77 SER A N 1
ATOM 611 C CA . SER A 1 77 ? 46.841 0.599 -78.937 1.00 90.06 77 SER A CA 1
ATOM 612 C C . SER A 1 77 ? 45.571 -0.247 -79.084 1.00 90.06 77 SER A C 1
ATOM 614 O O . SER A 1 77 ? 44.491 0.205 -78.712 1.00 90.06 77 SER A O 1
ATOM 616 N N . HIS A 1 78 ? 45.692 -1.494 -79.546 1.00 91.44 78 HIS A N 1
ATOM 617 C CA . HIS A 1 78 ? 44.611 -2.483 -79.529 1.00 91.44 78 HIS A CA 1
ATOM 618 C C . HIS A 1 78 ? 44.439 -3.195 -78.173 1.00 91.44 78 HIS A C 1
ATOM 620 O O . HIS A 1 78 ? 43.658 -4.141 -78.077 1.00 91.44 78 HIS A O 1
ATOM 626 N N . GLY A 1 79 ? 45.142 -2.761 -77.121 1.00 87.81 79 GLY A N 1
ATOM 627 C CA . GLY A 1 79 ? 45.020 -3.308 -75.766 1.00 87.81 79 GLY A CA 1
ATOM 628 C C . GLY A 1 79 ? 45.756 -4.631 -75.545 1.00 87.81 79 GLY A C 1
ATOM 629 O O . GLY A 1 79 ? 45.605 -5.252 -74.494 1.00 87.81 79 GLY A O 1
ATOM 630 N N . ASN A 1 80 ? 46.567 -5.080 -76.505 1.00 88.62 80 ASN A N 1
ATOM 631 C CA . ASN A 1 80 ? 47.390 -6.271 -76.349 1.00 88.62 80 ASN A CA 1
ATOM 632 C C . ASN A 1 80 ? 48.737 -5.907 -75.706 1.00 88.62 80 ASN A C 1
ATOM 634 O O . ASN A 1 80 ? 49.707 -5.596 -76.395 1.00 88.62 80 ASN A O 1
ATOM 638 N N . LEU A 1 81 ? 48.775 -5.976 -74.373 1.00 87.44 81 LEU A N 1
ATOM 639 C CA . LEU A 1 81 ? 49.964 -5.747 -73.541 1.00 87.44 81 LEU A CA 1
ATOM 640 C C . LEU A 1 81 ? 50.722 -7.051 -73.219 1.00 87.44 81 LEU A C 1
ATOM 642 O O . LEU A 1 81 ? 51.530 -7.096 -72.288 1.00 87.44 81 LEU A O 1
ATOM 646 N N . ALA A 1 82 ? 50.428 -8.148 -73.929 1.00 80.50 82 ALA A N 1
ATOM 647 C CA . ALA A 1 82 ? 51.082 -9.424 -73.681 1.00 80.50 82 ALA A CA 1
ATOM 648 C C . ALA A 1 82 ? 52.570 -9.332 -74.039 1.00 80.50 82 ALA A C 1
ATOM 650 O O . ALA A 1 82 ? 52.945 -8.977 -75.159 1.00 80.50 82 ALA A O 1
ATOM 651 N N . ARG A 1 83 ? 53.424 -9.692 -73.078 1.00 69.44 83 ARG A N 1
ATOM 652 C CA . ARG A 1 83 ? 54.871 -9.729 -73.274 1.00 69.44 83 ARG A CA 1
ATOM 653 C C . ARG A 1 83 ? 55.199 -10.814 -74.297 1.00 69.44 83 ARG A C 1
ATOM 655 O O . ARG A 1 83 ? 54.993 -11.997 -74.039 1.00 69.44 83 ARG A O 1
ATOM 662 N N . ASN A 1 84 ? 55.671 -10.416 -75.473 1.00 64.62 84 ASN A N 1
ATOM 663 C CA . ASN A 1 84 ? 56.036 -11.365 -76.514 1.00 64.62 84 ASN A CA 1
ATOM 664 C C . ASN A 1 84 ? 57.529 -11.704 -76.421 1.00 64.62 84 ASN A C 1
ATOM 666 O O . ASN A 1 84 ? 58.349 -11.182 -77.175 1.00 64.62 84 ASN A O 1
ATOM 670 N N . ASP A 1 85 ? 57.880 -12.592 -75.490 1.00 57.78 85 ASP A N 1
ATOM 671 C CA . ASP A 1 85 ? 59.267 -13.008 -75.215 1.00 57.78 85 ASP A CA 1
ATOM 672 C C . ASP A 1 85 ? 59.957 -13.689 -76.413 1.00 57.78 85 ASP A C 1
ATOM 674 O O . ASP A 1 85 ? 61.174 -13.885 -76.425 1.00 57.78 85 ASP A O 1
ATOM 678 N N . SER A 1 86 ? 59.193 -14.038 -77.453 1.00 54.53 86 SER A N 1
ATOM 679 C CA . SER A 1 86 ? 59.702 -14.671 -78.668 1.00 54.53 86 SER A CA 1
ATOM 680 C C . SER A 1 86 ? 60.438 -13.707 -79.607 1.00 54.53 86 SER A C 1
ATOM 682 O O . SER A 1 86 ? 61.104 -14.161 -80.537 1.00 54.53 86 SER A O 1
ATOM 684 N N . HIS A 1 87 ? 60.350 -12.393 -79.380 1.00 53.75 87 HIS A N 1
ATOM 685 C CA . HIS A 1 87 ? 61.045 -11.377 -80.173 1.00 53.75 87 HIS A CA 1
ATOM 686 C C . HIS A 1 87 ? 62.242 -10.845 -79.388 1.00 53.75 87 HIS A C 1
ATOM 688 O O . HIS A 1 87 ? 62.303 -9.687 -78.986 1.00 53.75 87 HIS A O 1
ATOM 694 N N . ARG A 1 88 ? 63.225 -11.728 -79.158 1.00 53.09 88 ARG A N 1
ATOM 695 C CA . ARG A 1 88 ? 64.566 -11.305 -78.740 1.00 53.09 88 ARG A CA 1
ATOM 696 C C . ARG A 1 88 ? 65.032 -10.231 -79.718 1.00 53.09 88 ARG A C 1
ATOM 698 O O . ARG A 1 88 ? 65.026 -10.492 -80.925 1.00 53.09 88 ARG A O 1
ATOM 705 N N . ARG A 1 89 ? 65.452 -9.070 -79.190 1.00 57.94 89 ARG A N 1
ATOM 706 C CA . ARG A 1 89 ? 66.173 -8.035 -79.949 1.00 57.94 89 ARG A CA 1
ATOM 707 C C . ARG A 1 89 ? 67.077 -8.739 -80.962 1.00 57.94 89 ARG A C 1
ATOM 709 O O . ARG A 1 89 ? 67.825 -9.626 -80.529 1.00 57.94 89 ARG A O 1
ATOM 716 N N . PRO A 1 90 ? 67.020 -8.424 -82.267 1.00 53.62 90 PRO A N 1
ATOM 717 C CA . PRO A 1 90 ? 67.977 -8.991 -83.202 1.00 53.62 90 PRO A CA 1
ATOM 718 C C . PRO A 1 90 ? 69.371 -8.690 -82.647 1.00 53.62 90 PRO A C 1
ATOM 720 O O . PRO A 1 90 ? 69.781 -7.536 -82.558 1.00 53.62 90 PRO A O 1
ATOM 723 N N . SER A 1 91 ? 70.086 -9.723 -82.196 1.00 49.09 91 SER A N 1
ATOM 724 C CA . SER A 1 91 ? 71.362 -9.610 -81.476 1.00 49.09 91 SER A CA 1
ATOM 725 C C . SER A 1 91 ? 72.518 -9.166 -82.385 1.00 49.09 91 SER A C 1
ATOM 727 O O . SER A 1 91 ? 73.676 -9.477 -82.129 1.00 49.09 91 SER A O 1
ATOM 729 N N . THR A 1 92 ? 72.204 -8.488 -83.488 1.00 50.09 92 THR A N 1
ATOM 730 C CA . THR A 1 92 ? 73.096 -8.141 -84.593 1.00 50.09 92 THR A CA 1
ATOM 731 C C . THR A 1 92 ? 73.394 -6.649 -84.695 1.00 50.09 92 THR A C 1
ATOM 733 O O . THR A 1 92 ? 74.202 -6.259 -85.536 1.00 50.09 92 THR A O 1
ATOM 736 N N . THR A 1 93 ? 72.838 -5.788 -83.837 1.00 54.16 93 THR A N 1
ATOM 737 C CA . THR A 1 93 ? 73.284 -4.390 -83.773 1.00 54.16 93 THR A CA 1
ATOM 738 C C . THR A 1 93 ? 74.494 -4.266 -82.850 1.00 54.16 93 THR A C 1
ATOM 740 O O . THR A 1 93 ? 74.353 -4.072 -81.646 1.00 54.16 93 THR A O 1
ATOM 743 N N . LEU A 1 94 ? 75.698 -4.322 -83.431 1.00 54.00 94 LEU A N 1
ATOM 744 C CA . LEU A 1 94 ? 76.964 -3.955 -82.769 1.00 54.00 94 LEU A CA 1
ATOM 745 C C . LEU A 1 94 ? 76.951 -2.525 -82.180 1.00 54.00 94 LEU A C 1
ATOM 747 O O . LEU A 1 94 ? 77.790 -2.203 -81.343 1.00 54.00 94 LEU A O 1
ATOM 751 N N . PHE A 1 95 ? 75.990 -1.684 -82.586 1.00 61.25 95 PHE A N 1
ATOM 752 C CA . PHE A 1 95 ? 75.847 -0.294 -82.158 1.00 61.25 95 PHE A CA 1
ATOM 753 C C . PHE A 1 95 ? 74.381 0.069 -81.886 1.00 61.25 95 PHE A C 1
ATOM 755 O O . PHE A 1 95 ? 73.541 -0.065 -82.786 1.00 61.25 95 PHE A O 1
ATOM 762 N N . LEU A 1 96 ? 74.095 0.563 -80.673 1.00 69.44 96 LEU A N 1
ATOM 763 C CA . LEU A 1 96 ? 72.784 1.121 -80.315 1.00 69.44 96 LEU A CA 1
ATOM 764 C C . LEU A 1 96 ? 72.602 2.493 -80.968 1.00 69.44 96 LEU A C 1
ATOM 766 O O . LEU A 1 96 ? 73.538 3.294 -80.995 1.00 69.44 96 LEU A O 1
ATOM 770 N N . ASP A 1 97 ? 71.395 2.744 -81.458 1.00 77.81 97 ASP A N 1
ATOM 771 C CA . ASP A 1 97 ? 70.952 4.023 -82.010 1.00 77.81 97 ASP A CA 1
ATOM 772 C C . ASP A 1 97 ? 69.629 4.460 -81.356 1.00 77.81 97 ASP A C 1
ATOM 774 O O . ASP A 1 97 ? 69.097 3.782 -80.474 1.00 77.81 97 ASP A O 1
ATOM 778 N N . GLU A 1 98 ? 69.098 5.595 -81.794 1.00 82.75 98 GLU A N 1
ATOM 779 C CA . GLU A 1 98 ? 67.863 6.202 -81.297 1.00 82.75 98 GLU A CA 1
ATOM 780 C C . GLU A 1 98 ? 66.624 5.312 -81.517 1.00 82.75 98 GLU A C 1
ATOM 782 O O . GLU A 1 98 ? 65.628 5.457 -80.810 1.00 82.75 98 GLU A O 1
ATOM 787 N N . THR A 1 99 ? 66.660 4.357 -82.458 1.00 80.62 99 THR A N 1
ATOM 788 C CA . THR A 1 99 ? 65.529 3.436 -82.676 1.00 80.62 99 THR A CA 1
ATOM 789 C C . THR A 1 99 ? 65.435 2.383 -81.580 1.00 80.62 99 THR A C 1
ATOM 791 O O . THR A 1 99 ? 64.330 2.026 -81.179 1.00 80.62 99 THR A O 1
ATOM 794 N N . ALA A 1 100 ? 66.574 1.954 -81.029 1.00 79.00 100 ALA A N 1
ATOM 795 C CA . ALA A 1 100 ? 66.607 1.069 -79.867 1.00 79.00 100 ALA A CA 1
ATOM 796 C C . ALA A 1 100 ? 66.115 1.774 -78.587 1.00 79.00 100 ALA A C 1
ATOM 798 O O . ALA A 1 100 ? 65.469 1.154 -77.749 1.00 79.00 100 ALA A O 1
ATOM 799 N N . GLU A 1 101 ? 66.382 3.075 -78.443 1.00 82.31 101 GLU A N 1
ATOM 800 C CA . GLU A 1 101 ? 65.875 3.878 -77.319 1.00 82.31 101 GLU A CA 1
ATOM 801 C C . GLU A 1 101 ? 64.353 4.087 -77.400 1.00 82.31 101 GLU A C 1
ATOM 803 O O . GLU A 1 101 ? 63.653 4.019 -76.386 1.00 82.31 101 GLU A O 1
ATOM 808 N N . LEU A 1 102 ? 63.822 4.268 -78.615 1.00 84.94 102 LEU A N 1
ATOM 809 C CA . LEU A 1 102 ? 62.380 4.319 -78.848 1.00 84.94 102 LEU A CA 1
ATOM 810 C C . LEU A 1 102 ? 61.706 2.975 -78.532 1.00 84.94 102 LEU A C 1
ATOM 812 O O . LEU A 1 102 ? 60.661 2.962 -77.888 1.00 84.94 102 LEU A O 1
ATOM 816 N N . GLU A 1 103 ? 62.305 1.855 -78.949 1.00 84.69 103 GLU A N 1
ATOM 817 C CA . GLU A 1 103 ? 61.830 0.508 -78.602 1.00 84.69 103 GLU A CA 1
ATOM 818 C C . GLU A 1 103 ? 61.745 0.326 -77.078 1.00 84.69 103 GLU A C 1
ATOM 820 O O . GLU A 1 103 ? 60.693 -0.054 -76.565 1.00 84.69 103 GLU A O 1
ATOM 825 N N . ASP A 1 104 ? 62.810 0.675 -76.350 1.00 84.88 104 ASP A N 1
ATOM 826 C CA . ASP A 1 104 ? 62.854 0.575 -74.886 1.00 84.88 104 ASP A CA 1
ATOM 827 C C . ASP A 1 104 ? 61.798 1.452 -74.207 1.00 84.88 104 ASP A C 1
ATOM 829 O O . ASP A 1 104 ? 61.144 1.018 -73.257 1.00 84.88 104 ASP A O 1
ATOM 833 N N . SER A 1 105 ? 61.567 2.656 -74.730 1.00 87.94 105 SER A N 1
ATOM 834 C CA . SER A 1 105 ? 60.525 3.554 -74.221 1.00 87.94 105 SER A CA 1
ATOM 835 C C . SER A 1 105 ? 59.114 2.985 -74.429 1.00 87.94 105 SER A C 1
ATOM 837 O O . SER A 1 105 ? 58.268 3.085 -73.540 1.00 87.94 105 SER A O 1
ATOM 839 N N . ILE A 1 106 ? 58.854 2.350 -75.579 1.00 87.50 106 ILE A N 1
ATOM 840 C CA . ILE A 1 106 ? 57.564 1.707 -75.881 1.00 87.50 106 ILE A CA 1
ATOM 841 C C . ILE A 1 106 ? 57.341 0.467 -75.004 1.00 87.50 106 ILE A C 1
ATOM 843 O O . ILE A 1 106 ? 56.229 0.261 -74.516 1.00 87.50 106 ILE A O 1
ATOM 847 N N . ILE A 1 107 ? 58.385 -0.328 -74.749 1.00 85.94 107 ILE A N 1
ATOM 848 C CA . ILE A 1 107 ? 58.314 -1.477 -73.834 1.00 85.94 107 ILE A CA 1
ATOM 849 C C . ILE A 1 107 ? 58.017 -1.003 -72.407 1.00 85.94 107 ILE A C 1
ATOM 851 O O . ILE A 1 107 ? 57.075 -1.496 -71.791 1.00 85.94 107 ILE A O 1
ATOM 855 N N . ALA A 1 108 ? 58.742 0.003 -71.909 1.00 87.81 108 ALA A N 1
ATOM 856 C CA . ALA A 1 108 ? 58.498 0.569 -70.582 1.00 87.81 108 ALA A CA 1
ATOM 857 C C . ALA A 1 108 ? 57.071 1.134 -70.442 1.00 87.81 108 ALA A C 1
ATOM 859 O O . ALA A 1 108 ? 56.425 0.958 -69.409 1.00 87.81 108 ALA A O 1
ATOM 860 N N . MET A 1 109 ? 56.540 1.776 -71.490 1.00 89.81 109 MET A N 1
ATOM 861 C CA . MET A 1 109 ? 55.143 2.214 -71.528 1.00 89.81 109 MET A CA 1
ATOM 862 C C . MET A 1 109 ? 54.171 1.027 -71.436 1.00 89.81 109 MET A C 1
ATOM 864 O O . MET A 1 109 ? 53.210 1.094 -70.671 1.00 89.81 109 MET A O 1
ATOM 868 N N . SER A 1 110 ? 54.423 -0.059 -72.174 1.00 89.56 110 SER A N 1
ATOM 869 C CA . SER A 1 110 ? 53.611 -1.282 -72.112 1.00 89.56 110 SER A CA 1
ATOM 870 C C . SER A 1 110 ? 53.612 -1.904 -70.714 1.00 89.56 110 SER A C 1
ATOM 872 O O . SER A 1 110 ? 52.553 -2.294 -70.224 1.00 89.56 110 SER A O 1
ATOM 874 N N . ASP A 1 111 ? 54.772 -1.970 -70.059 1.00 89.00 111 ASP A N 1
ATOM 875 C CA . ASP A 1 111 ? 54.904 -2.509 -68.701 1.00 89.00 111 ASP A CA 1
ATOM 876 C C . ASP A 1 111 ? 54.143 -1.649 -67.678 1.00 89.00 111 ASP A C 1
ATOM 878 O O . ASP A 1 111 ? 53.404 -2.177 -66.845 1.00 89.00 111 ASP A O 1
ATOM 882 N N . ASN A 1 112 ? 54.234 -0.319 -67.784 1.00 91.88 112 ASN A N 1
ATOM 883 C CA . ASN A 1 112 ? 53.480 0.601 -66.928 1.00 91.88 112 ASN A CA 1
ATOM 884 C C . ASN A 1 112 ? 51.962 0.486 -67.141 1.00 91.88 112 ASN A C 1
ATOM 886 O O . ASN A 1 112 ? 51.204 0.448 -66.171 1.00 91.88 112 ASN A O 1
ATOM 890 N N . LEU A 1 113 ? 51.503 0.396 -68.396 1.00 92.81 113 LEU A N 1
ATOM 891 C CA . LEU A 1 113 ? 50.085 0.183 -68.708 1.00 92.81 113 LEU A CA 1
ATOM 892 C C . LEU A 1 113 ? 49.592 -1.159 -68.172 1.00 92.81 113 LEU A C 1
ATOM 894 O O . LEU A 1 113 ? 48.482 -1.245 -67.651 1.00 92.81 113 LEU A O 1
ATOM 898 N N . ARG A 1 114 ? 50.419 -2.202 -68.256 1.00 90.81 114 ARG A N 1
ATOM 899 C CA . ARG A 1 114 ? 50.088 -3.513 -67.705 1.00 90.81 114 ARG A CA 1
ATOM 900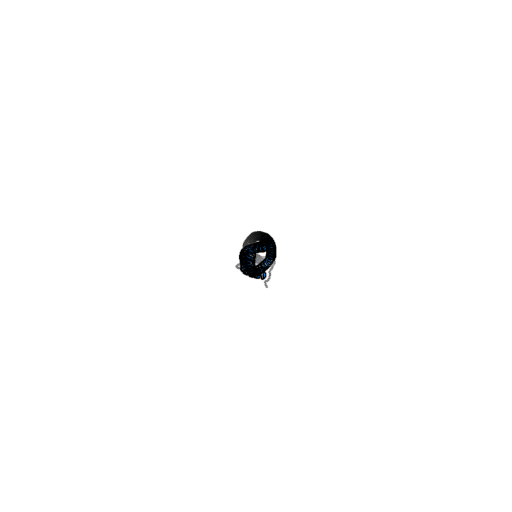 C C . ARG A 1 114 ? 49.940 -3.452 -66.190 1.00 90.81 114 ARG A C 1
ATOM 902 O O . ARG A 1 114 ? 48.933 -3.931 -65.679 1.00 90.81 114 ARG A O 1
ATOM 909 N N . SER A 1 115 ? 50.887 -2.825 -65.493 1.00 93.19 115 SER A N 1
ATOM 910 C CA . SER A 1 115 ? 50.794 -2.634 -64.042 1.00 93.19 115 SER A CA 1
ATOM 911 C C . SER A 1 115 ? 49.533 -1.853 -63.659 1.00 93.19 115 SER A C 1
ATOM 913 O O . SER A 1 115 ? 48.839 -2.223 -62.716 1.00 93.19 115 SER A O 1
ATOM 915 N N . LEU A 1 116 ? 49.172 -0.818 -64.426 1.00 94.31 116 LEU A N 1
ATOM 916 C CA . LEU A 1 116 ? 47.934 -0.069 -64.212 1.00 94.31 116 LEU A CA 1
ATOM 917 C C . LEU A 1 116 ? 46.686 -0.952 -64.370 1.00 94.31 116 LEU A C 1
ATOM 919 O O . LEU A 1 116 ? 45.778 -0.864 -63.549 1.00 94.31 116 LEU A O 1
ATOM 923 N N . VAL A 1 117 ? 46.639 -1.807 -65.397 1.00 93.69 117 VAL A N 1
ATOM 924 C CA . VAL A 1 117 ? 45.523 -2.742 -65.623 1.00 93.69 117 VAL A CA 1
ATOM 925 C C . VAL A 1 117 ? 45.448 -3.802 -64.522 1.00 93.69 117 VAL A C 1
ATOM 927 O O . VAL A 1 117 ? 44.350 -4.122 -64.073 1.00 93.69 117 VAL A O 1
ATOM 930 N N . GLU A 1 118 ? 46.587 -4.320 -64.055 1.00 93.56 118 GLU A N 1
ATOM 931 C CA . GLU A 1 118 ? 46.653 -5.260 -62.928 1.00 93.56 118 GLU A CA 1
ATOM 932 C C . GLU A 1 118 ? 46.121 -4.610 -61.637 1.00 93.56 118 GLU A C 1
ATOM 934 O O . GLU A 1 118 ? 45.220 -5.163 -61.006 1.00 93.56 118 GLU A O 1
ATOM 939 N N . ASN A 1 119 ? 46.560 -3.388 -61.316 1.00 96.06 119 ASN A N 1
ATOM 940 C CA . ASN A 1 119 ? 46.051 -2.624 -60.169 1.00 96.06 119 ASN A CA 1
ATOM 941 C C . ASN A 1 119 ? 44.553 -2.294 -60.298 1.00 96.06 119 ASN A C 1
ATOM 943 O O . ASN A 1 119 ? 43.809 -2.328 -59.316 1.00 96.06 119 ASN A O 1
ATOM 947 N N . LEU A 1 120 ? 44.082 -1.968 -61.509 1.00 95.56 120 LEU A N 1
ATOM 948 C CA . LEU A 1 120 ? 42.666 -1.705 -61.770 1.00 95.56 120 LEU A CA 1
ATOM 949 C C . LEU A 1 120 ? 41.837 -2.968 -61.541 1.00 95.56 120 LEU A C 1
ATOM 951 O O . LEU A 1 120 ? 40.791 -2.898 -60.899 1.00 95.56 120 LEU A O 1
ATOM 955 N N . LYS A 1 121 ? 42.316 -4.122 -62.017 1.00 94.81 121 LYS A N 1
ATOM 956 C CA . LYS A 1 121 ? 41.666 -5.415 -61.797 1.00 94.81 121 LYS A CA 1
ATOM 957 C C . LYS A 1 121 ? 41.539 -5.722 -60.303 1.00 94.81 121 LYS A C 1
ATOM 959 O O . LYS A 1 121 ? 40.436 -6.016 -59.854 1.00 94.81 121 LYS A O 1
ATOM 964 N N . GLU A 1 122 ? 42.620 -5.575 -59.540 1.00 96.62 122 GLU A N 1
ATOM 965 C CA . GLU A 1 122 ? 42.606 -5.764 -58.082 1.00 96.62 122 GLU A CA 1
ATOM 966 C C . GLU A 1 122 ? 41.628 -4.797 -57.395 1.00 96.62 122 GLU A C 1
ATOM 968 O O . GLU A 1 122 ? 40.843 -5.187 -56.533 1.00 96.62 122 GLU A O 1
ATOM 973 N N . THR A 1 123 ? 41.602 -3.532 -57.823 1.00 96.12 123 THR A N 1
ATOM 974 C CA . THR A 1 123 ? 40.666 -2.533 -57.288 1.00 96.12 123 THR A CA 1
ATOM 975 C C . THR A 1 123 ? 39.209 -2.920 -57.559 1.00 96.12 123 THR A C 1
ATOM 977 O O . THR A 1 123 ? 38.366 -2.791 -56.674 1.00 96.12 123 THR A O 1
ATOM 980 N N . VAL A 1 124 ? 38.894 -3.424 -58.756 1.00 96.88 124 VAL A N 1
ATOM 981 C CA . VAL A 1 124 ? 37.543 -3.890 -59.114 1.00 96.88 124 VAL A CA 1
ATOM 982 C C . VAL A 1 124 ? 37.146 -5.134 -58.315 1.00 96.88 124 VAL A C 1
ATOM 984 O O . VAL A 1 124 ? 36.004 -5.221 -57.857 1.00 96.88 124 VAL A O 1
ATOM 987 N N . GLU A 1 125 ? 38.070 -6.072 -58.102 1.00 96.00 125 GLU A N 1
ATOM 988 C CA . GLU A 1 125 ? 37.847 -7.250 -57.251 1.00 96.00 125 GLU A CA 1
ATOM 989 C C . GLU A 1 125 ? 37.559 -6.830 -55.798 1.00 96.00 125 GLU A C 1
ATOM 991 O O . GLU A 1 125 ? 36.555 -7.253 -55.220 1.00 96.00 125 GLU A O 1
ATOM 996 N N . ASN A 1 126 ? 38.347 -5.902 -55.248 1.00 95.56 126 ASN A N 1
ATOM 997 C CA . ASN A 1 126 ? 38.134 -5.345 -53.909 1.00 95.56 126 ASN A CA 1
ATOM 998 C C . ASN A 1 126 ? 36.798 -4.594 -53.786 1.00 95.56 126 ASN A C 1
ATOM 1000 O O . ASN A 1 126 ? 36.089 -4.756 -52.792 1.00 95.56 126 ASN A O 1
ATOM 1004 N N . ILE A 1 127 ? 36.415 -3.800 -54.795 1.00 96.38 127 ILE A N 1
ATOM 1005 C CA . ILE A 1 127 ? 35.110 -3.118 -54.830 1.00 96.38 127 ILE A CA 1
ATOM 1006 C C . ILE A 1 127 ? 33.967 -4.136 -54.850 1.00 96.38 127 ILE A C 1
ATOM 1008 O O . ILE A 1 127 ? 32.977 -3.948 -54.145 1.00 96.38 127 ILE A O 1
ATOM 1012 N N . SER A 1 128 ? 34.100 -5.218 -55.618 1.00 95.38 128 SER A N 1
ATOM 1013 C CA . SER A 1 128 ? 33.071 -6.261 -55.709 1.00 95.38 128 SER A CA 1
ATOM 1014 C C . SER A 1 128 ? 32.874 -6.966 -54.361 1.00 95.38 128 SER A C 1
ATOM 1016 O O . SER A 1 128 ? 31.744 -7.102 -53.895 1.00 95.38 128 SER A O 1
ATOM 1018 N N . ALA A 1 129 ? 33.968 -7.318 -53.676 1.00 95.19 129 ALA A N 1
ATOM 1019 C CA . ALA A 1 129 ? 33.917 -7.895 -52.331 1.00 95.19 129 ALA A CA 1
ATOM 1020 C C . ALA A 1 129 ? 33.338 -6.916 -51.286 1.00 95.19 129 ALA A C 1
ATOM 1022 O O . ALA A 1 129 ? 32.554 -7.300 -50.409 1.00 95.19 129 ALA A O 1
ATOM 1023 N N . ALA A 1 130 ? 33.681 -5.627 -51.391 1.00 94.94 130 ALA A N 1
ATOM 1024 C CA . ALA A 1 130 ? 33.121 -4.587 -50.534 1.00 94.94 130 ALA A CA 1
ATOM 1025 C C . ALA A 1 130 ? 31.609 -4.410 -50.758 1.00 94.94 130 ALA A C 1
ATOM 1027 O O . ALA A 1 130 ? 30.873 -4.248 -49.785 1.00 94.94 130 ALA A O 1
ATOM 1028 N N . GLN A 1 131 ? 31.129 -4.487 -52.005 1.00 96.00 131 GLN A N 1
ATOM 1029 C CA . GLN A 1 131 ? 29.699 -4.430 -52.323 1.00 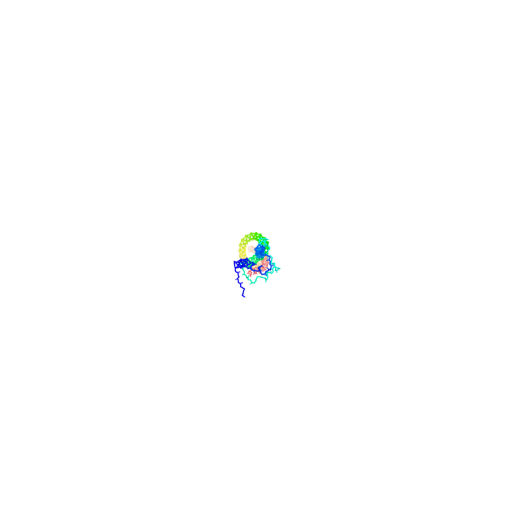96.00 131 GLN A CA 1
ATOM 1030 C C . GLN A 1 131 ? 28.920 -5.603 -51.720 1.00 96.00 131 GLN A C 1
ATOM 1032 O O . GLN A 1 131 ? 27.850 -5.384 -51.154 1.00 96.00 131 GLN A O 1
ATOM 1037 N N . GLU A 1 132 ? 29.457 -6.823 -51.784 1.00 93.62 132 GLU A N 1
ATOM 1038 C CA . GLU A 1 132 ? 28.828 -8.000 -51.170 1.00 93.62 132 GLU A CA 1
ATOM 1039 C C . GLU A 1 132 ? 28.713 -7.844 -49.646 1.00 93.62 132 GLU A C 1
ATOM 1041 O O . GLU A 1 132 ? 27.639 -8.021 -49.064 1.00 93.62 132 GLU A O 1
ATOM 1046 N N . THR A 1 133 ? 29.795 -7.401 -49.001 1.00 95.31 133 THR A N 1
ATOM 1047 C CA . THR A 1 133 ? 29.802 -7.122 -47.557 1.00 95.31 133 THR A CA 1
ATOM 1048 C C . THR A 1 133 ? 28.813 -6.011 -47.197 1.00 95.31 133 THR A C 1
ATOM 1050 O O . THR A 1 133 ? 28.081 -6.110 -46.211 1.00 95.31 133 THR A O 1
ATOM 1053 N N . PHE A 1 134 ? 28.748 -4.954 -48.008 1.00 95.81 134 PHE A N 1
ATOM 1054 C CA . PHE A 1 134 ? 27.837 -3.835 -47.794 1.00 95.81 134 PHE A CA 1
ATOM 1055 C C . PHE A 1 134 ? 26.367 -4.254 -47.921 1.00 95.81 134 PHE A C 1
ATOM 1057 O O . PHE A 1 134 ? 25.544 -3.849 -47.099 1.00 95.81 134 PHE A O 1
ATOM 1064 N N . ALA A 1 135 ? 26.035 -5.122 -48.881 1.00 95.38 135 ALA A N 1
ATOM 1065 C CA . ALA A 1 135 ? 24.696 -5.690 -49.007 1.00 95.38 135 ALA A CA 1
ATOM 1066 C C . ALA A 1 135 ? 24.294 -6.478 -47.747 1.00 95.38 135 ALA A C 1
ATOM 1068 O O . ALA A 1 135 ? 23.190 -6.292 -47.232 1.00 95.38 135 ALA A O 1
ATOM 1069 N N . ALA A 1 136 ? 25.206 -7.285 -47.192 1.00 94.94 136 ALA A N 1
ATOM 1070 C CA . ALA A 1 136 ? 24.963 -8.006 -45.942 1.00 94.94 136 ALA A CA 1
ATOM 1071 C C . ALA A 1 136 ? 24.730 -7.056 -44.749 1.00 94.94 136 ALA A C 1
ATOM 1073 O O . ALA A 1 136 ? 23.841 -7.292 -43.927 1.00 94.94 136 ALA A O 1
ATOM 1074 N N . VAL A 1 137 ? 25.482 -5.952 -44.671 1.00 96.38 137 VAL A N 1
ATOM 1075 C CA . VAL A 1 137 ? 25.292 -4.918 -43.639 1.00 96.38 137 VAL A CA 1
ATOM 1076 C C . VAL A 1 137 ? 23.926 -4.241 -43.770 1.00 96.38 137 VAL A C 1
ATOM 1078 O O . VAL A 1 137 ? 23.267 -4.032 -42.754 1.00 96.38 137 VAL A O 1
ATOM 1081 N N . ILE A 1 138 ? 23.467 -3.943 -44.991 1.00 96.44 138 ILE A N 1
ATOM 1082 C CA . ILE A 1 138 ? 22.132 -3.367 -45.218 1.00 96.44 138 ILE A CA 1
ATOM 1083 C C . ILE A 1 138 ? 21.036 -4.311 -44.721 1.00 96.44 138 ILE A C 1
ATOM 1085 O O . ILE A 1 138 ? 20.147 -3.863 -43.998 1.00 96.44 138 ILE A O 1
ATOM 1089 N N . VAL A 1 139 ? 21.106 -5.603 -45.060 1.00 96.38 139 VAL A N 1
ATOM 1090 C CA . VAL A 1 139 ? 20.115 -6.597 -44.607 1.00 96.38 139 VAL A CA 1
ATOM 1091 C C . VAL A 1 139 ? 20.091 -6.668 -43.080 1.00 96.38 139 VAL A C 1
ATOM 1093 O O . VAL A 1 139 ? 19.036 -6.513 -42.470 1.00 96.38 139 VAL A O 1
ATOM 1096 N N . LYS A 1 140 ? 21.263 -6.774 -42.443 1.00 95.44 140 LYS A N 1
ATOM 1097 C CA . LYS A 1 140 ? 21.361 -6.785 -40.977 1.00 95.44 140 LYS A CA 1
ATOM 1098 C C . LYS A 1 140 ? 20.837 -5.493 -40.338 1.00 95.44 140 LYS A C 1
ATOM 1100 O O . LYS A 1 140 ? 20.236 -5.537 -39.265 1.00 95.44 140 LYS A O 1
ATOM 1105 N N . GLY A 1 141 ? 21.050 -4.347 -40.983 1.00 96.25 141 GLY A N 1
ATOM 1106 C CA . GLY A 1 141 ? 20.505 -3.061 -40.553 1.00 96.25 141 GLY A CA 1
ATOM 1107 C C . GLY A 1 141 ? 18.978 -3.015 -40.628 1.00 96.25 141 GLY A C 1
ATOM 1108 O O . GLY A 1 141 ? 18.339 -2.518 -39.703 1.00 96.25 141 GLY A O 1
ATOM 1109 N N . GLN A 1 142 ? 18.386 -3.580 -41.685 1.00 96.00 142 GLN A N 1
ATOM 1110 C CA . GLN A 1 142 ? 16.931 -3.704 -41.812 1.00 96.00 142 GLN A CA 1
ATOM 1111 C C . GLN A 1 142 ? 16.340 -4.605 -40.727 1.00 96.00 142 GLN A C 1
ATOM 1113 O O . GLN A 1 142 ? 15.342 -4.226 -40.119 1.00 96.00 142 GLN A O 1
ATOM 1118 N N . ASP A 1 143 ? 16.964 -5.749 -40.446 1.00 95.94 143 ASP A N 1
ATOM 1119 C CA . ASP A 1 143 ? 16.502 -6.664 -39.395 1.00 95.94 143 ASP A CA 1
ATOM 1120 C C . ASP A 1 143 ? 16.611 -6.022 -38.011 1.00 95.94 143 ASP A C 1
ATOM 1122 O O . ASP A 1 143 ? 15.638 -5.993 -37.267 1.00 95.94 143 ASP A O 1
ATOM 1126 N N . THR A 1 144 ? 17.735 -5.360 -37.720 1.00 96.94 144 THR A N 1
ATOM 1127 C CA . THR A 1 144 ? 17.895 -4.597 -36.470 1.00 96.94 144 THR A CA 1
ATOM 1128 C C . THR A 1 144 ? 16.826 -3.505 -36.342 1.00 96.94 144 THR A C 1
ATOM 1130 O O . THR A 1 144 ? 16.285 -3.283 -35.263 1.00 96.94 144 THR A O 1
ATOM 1133 N N . SER A 1 145 ? 16.486 -2.816 -37.437 1.00 96.44 145 SER A N 1
ATOM 1134 C CA . SER A 1 145 ? 15.430 -1.798 -37.424 1.00 96.44 145 SER A CA 1
ATOM 1135 C C . SER A 1 145 ? 14.043 -2.392 -37.163 1.00 96.44 145 SER A C 1
ATOM 1137 O O . SER A 1 145 ? 13.223 -1.721 -36.535 1.00 96.44 145 SER A O 1
ATOM 1139 N N . ARG A 1 146 ? 13.770 -3.616 -37.637 1.00 96.94 146 ARG A N 1
ATOM 1140 C CA . ARG A 1 146 ? 12.531 -4.342 -37.320 1.00 96.94 146 ARG A CA 1
ATOM 1141 C C . ARG A 1 146 ? 12.491 -4.716 -35.845 1.00 96.94 146 ARG A C 1
ATOM 1143 O O . ARG A 1 146 ? 11.534 -4.345 -35.178 1.00 96.94 146 ARG A O 1
ATOM 1150 N N . ASP A 1 147 ? 13.563 -5.305 -35.321 1.00 96.69 147 ASP A N 1
ATOM 1151 C CA . ASP A 1 147 ? 13.663 -5.680 -33.905 1.00 96.69 147 ASP A CA 1
ATOM 1152 C C . ASP A 1 147 ? 13.454 -4.472 -32.978 1.00 96.69 147 ASP A C 1
ATOM 1154 O O . ASP A 1 147 ? 12.756 -4.558 -31.967 1.00 96.69 147 ASP A O 1
ATOM 1158 N N . VAL A 1 148 ? 14.016 -3.310 -33.336 1.00 97.25 148 VAL A N 1
ATOM 1159 C CA . VAL A 1 148 ? 13.807 -2.055 -32.597 1.00 97.25 148 VAL A CA 1
ATOM 1160 C C . VAL A 1 148 ? 12.344 -1.607 -32.650 1.00 97.25 148 VAL A C 1
ATOM 1162 O O . VAL A 1 148 ? 11.806 -1.178 -31.630 1.00 97.25 148 VAL A O 1
ATOM 1165 N N . SER A 1 149 ? 11.689 -1.706 -33.809 1.00 97.12 149 SER A N 1
ATOM 1166 C CA . SER A 1 149 ? 10.272 -1.355 -33.967 1.00 97.12 149 SER A CA 1
ATOM 1167 C C . SER A 1 149 ? 9.354 -2.279 -33.157 1.00 97.12 149 SER A C 1
ATOM 1169 O O . SER A 1 149 ? 8.417 -1.811 -32.503 1.00 97.12 149 SER A O 1
ATOM 1171 N N . ASP A 1 150 ? 9.641 -3.578 -33.161 1.00 97.62 150 ASP A N 1
ATOM 1172 C CA . ASP A 1 150 ? 8.886 -4.581 -32.409 1.00 97.62 150 ASP A CA 1
ATOM 1173 C C . ASP A 1 150 ? 9.083 -4.385 -30.902 1.00 97.62 150 ASP A C 1
ATOM 1175 O O . ASP A 1 150 ? 8.116 -4.357 -30.138 1.00 97.62 150 ASP A O 1
ATOM 1179 N N . GLY A 1 151 ? 10.324 -4.135 -30.471 1.00 97.81 151 GLY A N 1
ATOM 1180 C CA . GLY A 1 151 ? 10.642 -3.791 -29.087 1.00 97.81 151 GLY A CA 1
ATOM 1181 C C . GLY A 1 151 ? 9.942 -2.511 -28.621 1.00 97.81 151 GLY A C 1
ATOM 1182 O O . GLY A 1 151 ? 9.377 -2.481 -27.529 1.00 97.81 151 GLY A O 1
ATOM 1183 N N . ALA A 1 152 ? 9.916 -1.466 -29.453 1.00 96.75 152 ALA A N 1
ATOM 1184 C CA . ALA A 1 152 ? 9.206 -0.224 -29.149 1.00 96.75 152 ALA A CA 1
ATOM 1185 C C . ALA A 1 152 ? 7.688 -0.438 -29.018 1.00 96.75 152 ALA A C 1
ATOM 1187 O O . ALA A 1 152 ? 7.067 0.127 -28.116 1.00 96.75 152 ALA A O 1
ATOM 1188 N N . SER A 1 153 ? 7.103 -1.286 -29.868 1.00 97.12 153 SER A N 1
ATOM 1189 C CA . SER A 1 153 ? 5.678 -1.640 -29.799 1.00 97.12 153 SER A CA 1
ATOM 1190 C C . SER A 1 153 ? 5.356 -2.414 -28.518 1.00 97.12 153 SER A C 1
ATOM 1192 O O . SER A 1 153 ? 4.424 -2.058 -27.802 1.00 97.12 153 SER A O 1
ATOM 1194 N N . ALA A 1 154 ? 6.188 -3.393 -28.151 1.00 97.81 154 ALA A N 1
ATOM 1195 C CA . ALA A 1 154 ? 6.037 -4.132 -26.899 1.00 97.81 154 ALA A CA 1
ATOM 1196 C C . ALA A 1 154 ? 6.166 -3.226 -25.659 1.00 97.81 154 ALA A C 1
ATOM 1198 O O . ALA A 1 154 ? 5.431 -3.397 -24.685 1.00 97.81 154 ALA A O 1
ATOM 1199 N N . ILE A 1 155 ? 7.066 -2.235 -25.693 1.00 97.88 155 ILE A N 1
ATOM 1200 C CA . ILE A 1 155 ? 7.181 -1.219 -24.635 1.00 97.88 155 ILE A CA 1
ATOM 1201 C C . ILE A 1 155 ? 5.893 -0.395 -24.537 1.00 97.88 155 ILE A C 1
ATOM 1203 O O . ILE A 1 155 ? 5.418 -0.150 -23.429 1.00 97.88 155 ILE A O 1
ATOM 1207 N N . PHE A 1 156 ? 5.322 0.025 -25.668 1.00 97.75 156 PHE A N 1
ATOM 1208 C CA . PHE A 1 156 ? 4.075 0.788 -25.689 1.00 97.75 156 PHE A CA 1
ATOM 1209 C C . PHE A 1 156 ? 2.906 -0.013 -25.100 1.00 97.75 156 PHE A C 1
ATOM 1211 O O . PHE A 1 156 ? 2.195 0.488 -24.226 1.00 97.75 156 PHE A O 1
ATOM 1218 N N . ASP A 1 157 ? 2.756 -1.275 -25.503 1.00 97.75 157 ASP A N 1
ATOM 1219 C CA . ASP A 1 157 ? 1.724 -2.168 -24.971 1.00 97.75 157 ASP A CA 1
ATOM 1220 C C . ASP A 1 157 ? 1.910 -2.415 -23.467 1.00 97.75 157 ASP A C 1
ATOM 1222 O O . ASP A 1 157 ? 0.951 -2.340 -22.691 1.00 97.75 157 ASP A O 1
ATOM 1226 N N . GLY A 1 158 ? 3.154 -2.630 -23.027 1.00 98.31 158 GLY A N 1
ATOM 1227 C CA . GLY A 1 158 ? 3.499 -2.753 -21.611 1.00 98.31 158 GLY A CA 1
ATOM 1228 C C . GLY A 1 158 ? 3.168 -1.489 -20.811 1.00 98.31 158 GLY A C 1
ATOM 1229 O O . GLY A 1 158 ? 2.597 -1.577 -19.722 1.00 98.31 158 GLY A O 1
ATOM 1230 N N . ALA A 1 159 ? 3.445 -0.305 -21.363 1.00 97.88 159 ALA A N 1
ATOM 1231 C CA . ALA A 1 159 ? 3.105 0.974 -20.743 1.00 97.88 159 ALA A CA 1
ATOM 1232 C C . ALA A 1 159 ? 1.584 1.180 -20.637 1.00 97.88 159 ALA A C 1
ATOM 1234 O O . ALA A 1 159 ? 1.097 1.674 -19.616 1.00 97.88 159 ALA A O 1
ATOM 1235 N N . LEU A 1 160 ? 0.814 0.755 -21.645 1.00 97.88 160 LEU A N 1
ATOM 1236 C CA . LEU A 1 160 ? -0.648 0.801 -21.610 1.00 97.88 160 LEU A CA 1
ATOM 1237 C C . LEU A 1 160 ? -1.214 -0.140 -20.535 1.00 97.88 160 LEU A C 1
ATOM 1239 O O . LEU A 1 160 ? -2.083 0.260 -19.755 1.00 97.88 160 LEU A O 1
ATOM 1243 N N . GLN A 1 161 ? -0.694 -1.367 -20.434 1.00 98.06 161 GLN A N 1
ATOM 1244 C CA . GLN A 1 161 ? -1.061 -2.291 -19.355 1.00 98.06 161 GLN A CA 1
ATOM 1245 C C . GLN A 1 161 ? -0.714 -1.720 -17.977 1.00 98.06 161 GLN A C 1
ATOM 1247 O O . GLN A 1 161 ? -1.543 -1.755 -17.066 1.00 98.06 161 GLN A O 1
ATOM 1252 N N . GLN A 1 162 ? 0.473 -1.131 -17.825 1.00 97.88 162 GLN A N 1
ATOM 1253 C CA . GLN A 1 162 ? 0.885 -0.482 -16.584 1.00 97.88 162 GLN A CA 1
ATOM 1254 C C . GLN A 1 162 ? -0.044 0.683 -16.213 1.00 97.88 162 GLN A C 1
ATOM 1256 O O . GLN A 1 162 ? -0.423 0.807 -15.049 1.00 97.88 162 GLN A O 1
ATOM 1261 N N . SER A 1 163 ? -0.467 1.498 -17.184 1.00 98.06 163 SER A N 1
ATOM 1262 C CA . SER A 1 163 ? -1.442 2.573 -16.963 1.00 98.06 163 SER A CA 1
ATOM 1263 C C . SER A 1 163 ? -2.775 2.034 -16.432 1.00 98.06 163 SER A C 1
ATOM 1265 O O . SER A 1 163 ? -3.294 2.544 -15.437 1.00 98.06 163 SER A O 1
ATOM 1267 N N . ASN A 1 164 ? -3.278 0.935 -17.005 1.00 97.50 164 ASN A N 1
ATOM 1268 C CA . ASN A 1 164 ? -4.484 0.263 -16.512 1.00 97.50 164 ASN A CA 1
ATOM 1269 C C . ASN A 1 164 ? -4.304 -0.277 -15.082 1.00 97.50 164 ASN A C 1
ATOM 1271 O O . ASN A 1 164 ? -5.187 -0.109 -14.239 1.00 97.50 164 ASN A O 1
ATOM 1275 N N . HIS A 1 165 ? -3.153 -0.882 -14.772 1.00 97.69 165 HIS A N 1
ATOM 1276 C CA . HIS A 1 165 ? -2.847 -1.341 -13.415 1.00 97.69 165 HIS A CA 1
ATOM 1277 C C . HIS A 1 165 ? -2.793 -0.188 -12.406 1.00 97.69 165 HIS A C 1
ATOM 1279 O O . HIS A 1 165 ? -3.321 -0.328 -11.303 1.00 97.69 165 HIS A O 1
ATOM 1285 N N . ILE A 1 166 ? -2.221 0.958 -12.785 1.00 98.06 166 ILE A N 1
ATOM 1286 C CA . ILE A 1 166 ? -2.207 2.170 -11.956 1.00 98.06 166 ILE A CA 1
ATOM 1287 C C . ILE A 1 166 ? -3.634 2.686 -11.729 1.00 98.06 166 ILE A C 1
ATOM 1289 O O . ILE A 1 166 ? -3.978 3.027 -10.598 1.00 98.06 166 ILE A O 1
ATOM 1293 N N . GLY A 1 167 ? -4.482 2.691 -12.763 1.00 97.94 167 GLY A N 1
ATOM 1294 C CA . GLY A 1 167 ? -5.898 3.049 -12.636 1.00 97.94 167 GLY A CA 1
ATOM 1295 C C . GLY A 1 167 ? -6.637 2.156 -11.634 1.00 97.94 167 GLY A C 1
ATOM 1296 O O . GLY A 1 167 ? -7.289 2.653 -10.715 1.00 97.94 167 GLY A O 1
ATOM 1297 N N . ASN A 1 168 ? -6.455 0.837 -11.739 1.00 97.69 168 ASN A N 1
ATOM 1298 C CA . ASN A 1 168 ? -7.048 -0.128 -10.810 1.00 97.69 168 ASN A CA 1
ATOM 1299 C C . ASN A 1 168 ? -6.523 0.043 -9.375 1.00 97.69 168 ASN A C 1
ATOM 1301 O O . ASN A 1 168 ? -7.304 0.002 -8.424 1.00 97.69 168 ASN A O 1
ATOM 1305 N N . ALA A 1 169 ? -5.217 0.269 -9.206 1.00 97.88 169 ALA A N 1
ATOM 1306 C CA . ALA A 1 169 ? -4.615 0.517 -7.899 1.00 97.88 169 ALA A CA 1
ATOM 1307 C C . ALA A 1 169 ? -5.152 1.809 -7.262 1.00 97.88 169 ALA A C 1
ATOM 1309 O O . ALA A 1 169 ? -5.475 1.823 -6.077 1.00 97.88 169 ALA A O 1
ATOM 1310 N N . SER A 1 170 ? -5.314 2.876 -8.050 1.00 98.00 170 SER A N 1
ATOM 1311 C CA . SER A 1 170 ? -5.909 4.133 -7.587 1.00 98.00 170 SER A CA 1
ATOM 1312 C C . SER A 1 170 ? -7.349 3.935 -7.107 1.00 98.00 170 SER A C 1
ATOM 1314 O O . SER A 1 170 ? -7.708 4.414 -6.029 1.00 98.00 170 SER A O 1
ATOM 1316 N N . GLN A 1 171 ? -8.150 3.158 -7.843 1.00 97.75 171 GLN A N 1
ATOM 1317 C CA . GLN A 1 171 ? -9.512 2.831 -7.427 1.00 97.75 171 GLN A CA 1
ATOM 1318 C C . GLN A 1 171 ? -9.538 1.996 -6.139 1.00 97.75 171 GLN A C 1
ATOM 1320 O O . GLN A 1 171 ? -10.345 2.264 -5.251 1.00 97.75 171 GLN A O 1
ATOM 1325 N N . ALA A 1 172 ? -8.638 1.019 -5.999 1.00 97.94 172 ALA A N 1
ATOM 1326 C CA . ALA A 1 172 ? -8.523 0.224 -4.778 1.00 97.94 172 ALA A CA 1
ATOM 1327 C C . ALA A 1 172 ? -8.149 1.089 -3.562 1.00 97.94 172 ALA A C 1
ATOM 1329 O O . ALA A 1 172 ? -8.752 0.944 -2.501 1.00 97.94 172 ALA A O 1
ATOM 1330 N N . ILE A 1 173 ? -7.215 2.033 -3.727 1.00 97.69 173 ILE A N 1
ATOM 1331 C CA . ILE A 1 173 ? -6.835 2.992 -2.679 1.00 97.69 173 ILE A CA 1
ATOM 1332 C C . ILE A 1 173 ? -8.025 3.872 -2.285 1.00 97.69 173 ILE A C 1
ATOM 1334 O O . ILE A 1 173 ? -8.250 4.092 -1.096 1.00 97.69 173 ILE A O 1
ATOM 1338 N N . LYS A 1 174 ? -8.815 4.344 -3.258 1.00 97.75 174 LYS A N 1
ATOM 1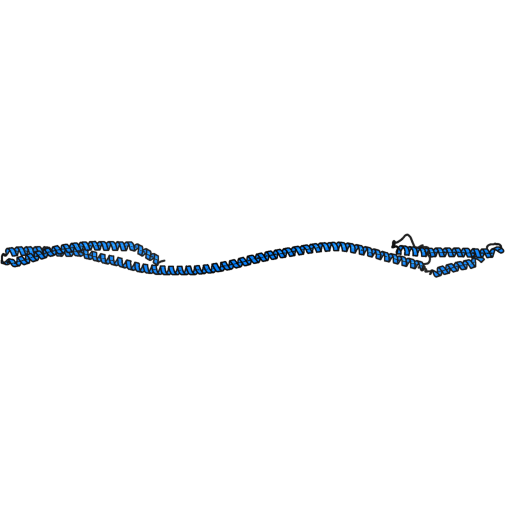339 C CA . LYS A 1 174 ? -10.026 5.125 -2.978 1.00 97.75 174 LYS A CA 1
ATOM 1340 C C . LYS A 1 174 ? -11.033 4.321 -2.151 1.00 97.75 174 LYS A C 1
ATOM 1342 O O . LYS A 1 174 ? -11.486 4.805 -1.120 1.00 97.75 174 LYS A O 1
ATOM 1347 N N . ASN A 1 175 ? -11.307 3.078 -2.547 1.00 97.81 175 ASN A N 1
ATOM 1348 C CA . ASN A 1 175 ? -12.207 2.195 -1.801 1.00 97.81 175 ASN A CA 1
ATOM 1349 C C . ASN A 1 175 ? -11.675 1.915 -0.382 1.00 97.81 175 ASN A C 1
ATOM 1351 O O . ASN A 1 175 ? -12.442 1.896 0.574 1.00 97.81 175 ASN A O 1
ATOM 1355 N N . MET A 1 176 ? -10.360 1.727 -0.220 1.00 96.88 176 MET A N 1
ATOM 1356 C CA . MET A 1 176 ? -9.746 1.555 1.101 1.00 96.88 176 MET A CA 1
ATOM 1357 C C . MET A 1 176 ? -9.911 2.791 1.990 1.00 96.88 176 MET A C 1
ATOM 1359 O O . MET A 1 176 ? -10.138 2.638 3.187 1.00 96.88 176 MET A O 1
ATOM 1363 N N . ALA A 1 177 ? -9.801 3.997 1.429 1.00 97.62 177 ALA A N 1
ATOM 1364 C CA . ALA A 1 177 ? -10.014 5.233 2.177 1.00 97.62 177 ALA A CA 1
ATOM 1365 C C . ALA A 1 177 ? -11.471 5.365 2.651 1.00 97.62 177 ALA A C 1
ATOM 1367 O O . ALA A 1 177 ? -11.701 5.723 3.803 1.00 97.62 177 ALA A O 1
ATOM 1368 N N . GLU A 1 178 ? -12.439 5.012 1.800 1.00 97.69 178 GLU A N 1
ATOM 1369 C CA . GLU A 1 178 ? -13.866 4.988 2.158 1.00 97.69 178 GLU A CA 1
ATOM 1370 C C . GLU A 1 178 ? -14.149 3.976 3.283 1.00 97.69 178 GLU A C 1
ATOM 1372 O O . GLU A 1 178 ? -14.795 4.313 4.273 1.00 97.69 178 GLU A O 1
ATOM 1377 N N . ILE A 1 179 ? -13.587 2.764 3.193 1.00 98.00 179 ILE A N 1
ATOM 1378 C CA . ILE A 1 179 ? -13.710 1.742 4.248 1.00 98.00 179 ILE A CA 1
ATOM 1379 C C . ILE A 1 179 ? -13.060 2.214 5.556 1.00 98.00 179 ILE A C 1
ATOM 1381 O O . ILE A 1 179 ? -13.598 1.975 6.636 1.00 98.00 179 ILE A O 1
ATOM 1385 N N . ALA A 1 180 ? -11.903 2.877 5.490 1.00 97.62 180 ALA A N 1
ATOM 1386 C CA . ALA A 1 180 ? -11.230 3.393 6.679 1.00 97.62 180 ALA A CA 1
ATOM 1387 C C . ALA A 1 180 ? -12.071 4.461 7.401 1.00 97.62 180 ALA A C 1
ATOM 1389 O O . ALA A 1 180 ? -12.131 4.453 8.632 1.00 97.62 180 ALA A O 1
ATOM 1390 N N . ASP A 1 181 ? -12.748 5.333 6.648 1.00 97.38 181 ASP A N 1
ATOM 1391 C CA . ASP A 1 181 ? -13.669 6.335 7.196 1.00 97.38 181 ASP A CA 1
ATOM 1392 C C . ASP A 1 181 ? -14.901 5.679 7.845 1.00 97.38 181 ASP A C 1
ATOM 1394 O O . ASP A 1 181 ? -15.267 6.000 8.980 1.00 97.38 181 ASP A O 1
ATOM 1398 N N . GLU A 1 182 ? -15.480 4.664 7.192 1.00 97.81 182 GLU A N 1
ATOM 1399 C CA . GLU A 1 182 ? -16.590 3.886 7.754 1.00 97.81 182 GLU A CA 1
ATOM 1400 C C . GLU A 1 182 ? -16.193 3.191 9.067 1.00 97.81 182 GLU A C 1
ATOM 1402 O O . GLU A 1 182 ? -16.922 3.258 10.063 1.00 97.81 182 GLU A O 1
ATOM 1407 N N . VAL A 1 183 ? -15.009 2.571 9.111 1.00 98.12 183 VAL A N 1
ATOM 1408 C CA . VAL A 1 183 ? -14.480 1.933 10.324 1.00 98.12 183 VAL A CA 1
ATOM 1409 C C . VAL A 1 183 ? -14.276 2.961 11.439 1.00 98.12 183 VAL A C 1
ATOM 1411 O O . VAL A 1 183 ? -14.666 2.698 12.578 1.00 98.12 183 VAL A O 1
ATOM 1414 N N . ALA A 1 184 ? -13.720 4.138 11.141 1.00 97.75 184 ALA A N 1
ATOM 1415 C CA . ALA A 1 184 ? -13.537 5.199 12.132 1.00 97.75 184 ALA A CA 1
ATOM 1416 C C . ALA A 1 184 ? -14.878 5.677 12.723 1.00 97.75 184 ALA A C 1
ATOM 1418 O O . ALA A 1 184 ? -15.006 5.846 13.944 1.00 97.75 184 ALA A O 1
ATOM 1419 N N . SER A 1 185 ? -15.903 5.818 11.878 1.00 97.56 185 SER A N 1
ATOM 1420 C CA . SER A 1 185 ? -17.269 6.126 12.309 1.00 97.56 185 SER A CA 1
ATOM 1421 C C . SER A 1 185 ? -17.832 5.034 13.229 1.00 97.56 185 SER A C 1
ATOM 1423 O O . SER A 1 185 ? -18.284 5.320 14.341 1.00 97.56 185 SER A O 1
ATOM 1425 N N . LYS A 1 186 ? -17.699 3.757 12.845 1.00 97.81 186 LYS A N 1
ATOM 1426 C CA . LYS A 1 186 ? -18.168 2.614 13.649 1.00 97.81 186 LYS A CA 1
ATOM 1427 C C . LYS A 1 186 ? -17.458 2.485 14.993 1.00 97.81 186 LYS A C 1
ATOM 1429 O O . LYS A 1 186 ? -18.095 2.160 15.995 1.00 97.81 186 LYS A O 1
ATOM 1434 N N . VAL A 1 187 ? -16.159 2.774 15.050 1.00 98.12 187 VAL A N 1
ATOM 1435 C CA . VAL A 1 187 ? -15.400 2.808 16.310 1.00 98.12 187 VAL A CA 1
ATOM 1436 C C . VAL A 1 187 ? -15.941 3.900 17.234 1.00 98.12 187 VAL A C 1
ATOM 1438 O O . VAL A 1 187 ? -16.120 3.657 18.429 1.00 98.12 187 VAL A O 1
ATOM 1441 N N . THR A 1 188 ? -16.271 5.070 16.685 1.00 97.75 188 THR A N 1
ATOM 1442 C CA . THR A 1 188 ? -16.853 6.184 17.446 1.00 97.75 188 THR A CA 1
ATOM 1443 C C . THR A 1 188 ? -18.250 5.835 17.972 1.00 97.75 188 THR A C 1
ATOM 1445 O O . THR A 1 188 ? -18.540 6.048 19.152 1.00 97.75 188 THR A O 1
ATOM 1448 N N . GLU A 1 189 ? -19.108 5.226 17.146 1.00 97.81 189 GLU A N 1
ATOM 1449 C CA . GLU A 1 189 ? -20.419 4.717 17.575 1.00 97.81 189 GLU A CA 1
ATOM 1450 C C . GLU A 1 189 ? -20.285 3.694 18.713 1.00 97.81 189 GLU A C 1
ATOM 1452 O O . GLU A 1 189 ? -21.001 3.775 19.714 1.00 97.81 189 GLU A O 1
ATOM 1457 N N . ASN A 1 190 ? -19.333 2.763 18.600 1.00 97.94 190 ASN A N 1
ATOM 1458 C CA . ASN A 1 190 ? -19.106 1.734 19.609 1.00 97.94 190 ASN A CA 1
ATOM 1459 C C . ASN A 1 190 ? -18.567 2.309 20.931 1.00 97.94 190 ASN A C 1
ATOM 1461 O O . ASN A 1 190 ? -18.976 1.874 22.012 1.00 97.94 190 ASN A O 1
ATOM 1465 N N . ALA A 1 191 ? -17.692 3.317 20.870 1.00 97.75 191 ALA A N 1
ATOM 1466 C CA . ALA A 1 191 ? -17.216 4.032 22.054 1.00 97.75 191 ALA A CA 1
ATOM 1467 C C . ALA A 1 191 ? -18.379 4.722 22.791 1.00 97.75 191 ALA A C 1
ATOM 1469 O O . ALA A 1 191 ? -18.529 4.564 24.005 1.00 97.75 191 ALA A O 1
ATOM 1470 N N . ASN A 1 192 ? -19.265 5.395 22.050 1.00 97.56 192 ASN A N 1
ATOM 1471 C CA . ASN A 1 192 ? -20.465 6.025 22.606 1.00 97.56 192 ASN A CA 1
ATOM 1472 C C . ASN A 1 192 ? -21.428 4.995 23.221 1.00 97.56 192 ASN A C 1
ATOM 1474 O O . ASN A 1 192 ? -21.951 5.201 24.321 1.00 97.56 192 ASN A O 1
ATOM 1478 N N . ALA A 1 193 ? -21.647 3.864 22.543 1.00 97.81 193 ALA A N 1
ATOM 1479 C CA . ALA A 1 193 ? -22.469 2.773 23.059 1.00 97.81 193 ALA A CA 1
ATOM 1480 C C . ALA A 1 193 ? -21.885 2.191 24.357 1.00 97.81 193 ALA A C 1
ATOM 1482 O O . ALA A 1 193 ? -22.612 2.020 25.337 1.00 97.81 193 ALA A O 1
ATOM 1483 N N . SER A 1 194 ? -20.570 1.973 24.401 1.00 97.94 194 SER A N 1
ATOM 1484 C CA . SER A 1 194 ? -19.856 1.481 25.585 1.00 97.94 194 SER A CA 1
ATOM 1485 C C . SER A 1 194 ? -19.961 2.454 26.761 1.00 97.94 194 SER A C 1
ATOM 1487 O O . SER A 1 194 ? -20.252 2.041 27.884 1.00 97.94 194 SER A O 1
ATOM 1489 N N . GLN A 1 195 ? -19.822 3.761 26.515 1.00 97.62 195 GLN A N 1
ATOM 1490 C CA . GLN A 1 195 ? -20.020 4.785 27.543 1.00 97.62 195 GLN A CA 1
ATOM 1491 C C . GLN A 1 195 ? -21.457 4.774 28.084 1.00 97.62 195 GLN A C 1
ATOM 1493 O O . GLN A 1 195 ? -21.671 4.869 29.297 1.00 97.62 195 GLN A O 1
ATOM 1498 N N . LYS A 1 196 ? -22.454 4.599 27.207 1.00 97.19 196 LYS A N 1
ATOM 1499 C CA . LYS A 1 196 ? -23.858 4.474 27.613 1.00 97.19 196 LYS A CA 1
ATOM 1500 C C . LYS A 1 196 ? -24.083 3.229 28.469 1.00 97.19 196 LYS A C 1
ATOM 1502 O O . LYS A 1 196 ? -24.718 3.342 29.515 1.00 97.19 196 LYS A O 1
ATOM 1507 N N . VAL A 1 197 ? -23.528 2.078 28.090 1.00 97.81 197 VAL A N 1
ATOM 1508 C CA . VAL A 1 197 ? -23.575 0.850 28.902 1.00 97.81 197 VAL A CA 1
ATOM 1509 C C . VAL A 1 197 ? -22.949 1.076 30.274 1.00 97.81 197 VAL A C 1
ATOM 1511 O O . VAL A 1 197 ? -23.596 0.788 31.277 1.00 97.81 197 VAL A O 1
ATOM 1514 N N . ASN A 1 198 ? -21.763 1.684 30.342 1.00 97.19 198 ASN A N 1
ATOM 1515 C CA . ASN A 1 198 ? -21.112 1.991 31.615 1.00 97.19 198 ASN A CA 1
ATOM 1516 C C . ASN A 1 198 ? -21.990 2.889 32.508 1.00 97.19 198 ASN A C 1
ATOM 1518 O O . ASN A 1 198 ? -22.163 2.614 33.694 1.00 97.19 198 ASN A O 1
ATOM 1522 N N . SER A 1 199 ? -22.631 3.911 31.930 1.00 96.62 199 SER A N 1
ATOM 1523 C CA . SER A 1 199 ? -23.561 4.777 32.669 1.00 96.62 199 SER A CA 1
ATOM 1524 C C . SER A 1 199 ? -24.790 4.020 33.198 1.00 96.62 199 SER A C 1
ATOM 1526 O O . SER A 1 199 ? -25.253 4.279 34.310 1.00 96.62 199 SER A O 1
ATOM 1528 N N . MET A 1 200 ? -25.310 3.056 32.429 1.00 96.38 200 MET A N 1
ATOM 1529 C CA . MET A 1 200 ? -26.434 2.217 32.847 1.00 96.38 200 MET A CA 1
ATOM 1530 C C . MET A 1 200 ? -26.025 1.266 33.970 1.00 96.38 200 MET A C 1
ATOM 1532 O O . MET A 1 200 ? -26.774 1.129 34.934 1.00 96.38 200 MET A O 1
ATOM 1536 N N . VAL A 1 201 ? -24.831 0.673 33.893 1.00 96.25 201 VAL A N 1
ATOM 1537 C CA . VAL A 1 201 ? -24.275 -0.184 34.950 1.00 96.25 201 VAL A CA 1
ATOM 1538 C C . VAL A 1 201 ? -24.073 0.608 36.243 1.00 96.25 201 VAL A C 1
ATOM 1540 O O . VAL A 1 201 ? -24.520 0.161 37.295 1.00 96.25 201 VAL A O 1
ATOM 1543 N N . GLN A 1 202 ? -23.505 1.817 36.183 1.00 94.88 202 GLN A N 1
ATOM 1544 C CA . GLN A 1 202 ? -23.336 2.680 37.363 1.00 94.88 202 GLN A CA 1
ATOM 1545 C C . GLN A 1 202 ? -24.676 3.053 38.015 1.00 94.88 202 GLN A C 1
ATOM 1547 O O . GLN A 1 202 ? -24.831 2.970 39.237 1.00 94.88 202 GLN A O 1
ATOM 1552 N N . ARG A 1 203 ? -25.677 3.423 37.203 1.00 95.00 203 ARG A N 1
ATOM 1553 C CA . ARG A 1 203 ? -27.041 3.687 37.692 1.00 95.00 203 ARG A CA 1
ATOM 1554 C C . ARG A 1 203 ? -27.688 2.438 38.287 1.00 95.00 203 ARG A C 1
ATOM 1556 O O . ARG A 1 203 ? -28.345 2.536 39.323 1.00 95.00 203 ARG A O 1
ATOM 1563 N N . GLY A 1 204 ? -27.501 1.283 37.651 1.00 93.75 204 GLY A N 1
ATOM 1564 C CA . GLY A 1 204 ? -27.978 -0.011 38.133 1.00 93.75 204 GLY A CA 1
ATOM 1565 C C . GLY A 1 204 ? -27.369 -0.369 39.485 1.00 93.75 204 GLY A C 1
ATOM 1566 O O . GLY A 1 204 ? -28.112 -0.660 40.416 1.00 93.75 204 GLY A O 1
ATOM 1567 N N . SER A 1 205 ? -26.048 -0.234 39.623 1.00 90.19 205 SER A N 1
ATOM 1568 C CA . SER A 1 205 ? -25.315 -0.437 40.879 1.00 90.19 205 SER A CA 1
ATOM 1569 C C . SER A 1 205 ? -25.831 0.486 41.985 1.00 90.19 205 SER A C 1
ATOM 1571 O O . SER A 1 205 ? -26.221 0.013 43.047 1.00 90.19 205 SER A O 1
ATOM 1573 N N . THR A 1 206 ? -25.976 1.787 41.708 1.00 92.00 206 THR A N 1
ATOM 1574 C CA . THR A 1 206 ? -26.519 2.748 42.688 1.00 92.00 206 THR A CA 1
ATOM 1575 C C . THR A 1 206 ? -27.943 2.375 43.121 1.00 92.00 206 THR A C 1
ATOM 1577 O O . THR A 1 206 ? -28.286 2.436 44.302 1.00 92.00 206 THR A O 1
ATOM 1580 N N . THR A 1 207 ? -28.783 1.962 42.168 1.00 92.94 207 THR A N 1
ATOM 1581 C CA . THR A 1 207 ? -30.169 1.548 42.441 1.00 92.94 207 THR A CA 1
ATOM 1582 C C . THR A 1 207 ? -30.213 0.267 43.274 1.00 92.94 207 THR A C 1
ATOM 1584 O O . THR A 1 207 ? -31.005 0.183 44.213 1.00 92.94 207 THR A O 1
ATOM 1587 N N . ALA A 1 208 ? -29.349 -0.706 42.973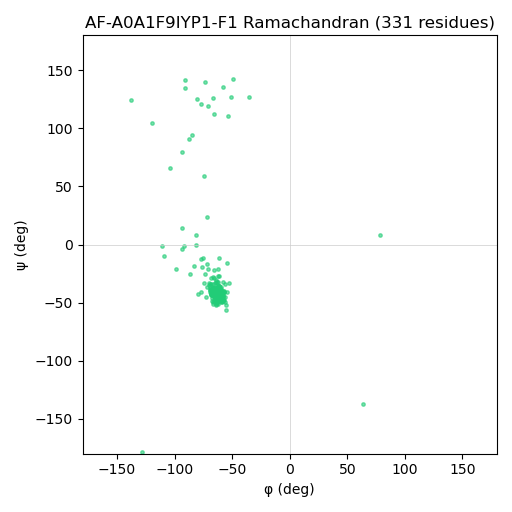 1.00 89.38 208 ALA A N 1
ATOM 1588 C CA . ALA A 1 208 ? -29.219 -1.944 43.732 1.00 89.38 208 ALA A CA 1
ATOM 1589 C C . ALA A 1 208 ? -28.786 -1.659 45.176 1.00 89.38 208 ALA A C 1
ATOM 1591 O O . ALA A 1 208 ? -29.472 -2.091 46.098 1.00 89.38 208 ALA A O 1
ATOM 1592 N N . THR A 1 209 ? -27.750 -0.841 45.384 1.00 88.44 209 THR A N 1
ATOM 1593 C CA . THR A 1 209 ? -27.304 -0.430 46.725 1.00 88.44 209 THR A CA 1
ATOM 1594 C C . THR A 1 209 ? -28.434 0.230 47.518 1.00 88.44 209 THR A C 1
ATOM 1596 O O . THR A 1 209 ? -28.686 -0.144 48.662 1.00 88.44 209 THR A O 1
ATOM 1599 N N . SER A 1 210 ? -29.197 1.141 46.902 1.00 90.75 210 SER A N 1
ATOM 1600 C CA . SER A 1 210 ? -30.352 1.764 47.567 1.00 90.75 210 SER A CA 1
ATOM 1601 C C . SER A 1 210 ? -31.451 0.751 47.923 1.00 90.75 210 SER A C 1
ATOM 1603 O O . SER A 1 210 ? -32.070 0.843 48.985 1.00 90.75 210 SER A O 1
ATOM 1605 N N . ALA A 1 211 ? -31.707 -0.239 47.062 1.00 89.31 211 ALA A N 1
ATOM 1606 C CA . ALA A 1 211 ? -32.656 -1.310 47.356 1.00 89.31 211 ALA A CA 1
ATOM 1607 C C . ALA A 1 211 ? -32.183 -2.191 48.527 1.00 89.31 211 ALA A C 1
ATOM 1609 O O . ALA A 1 211 ? -32.998 -2.579 49.366 1.00 89.31 211 ALA A O 1
ATOM 1610 N N . MET A 1 212 ? -30.876 -2.451 48.629 1.00 87.00 212 MET A N 1
ATOM 1611 C CA . MET A 1 212 ? -30.278 -3.207 49.733 1.00 87.00 212 MET A CA 1
ATOM 1612 C C . MET A 1 212 ? -30.439 -2.490 51.076 1.00 87.00 212 MET A C 1
ATOM 1614 O O . MET A 1 212 ? -30.846 -3.112 52.055 1.00 87.00 212 MET A O 1
ATOM 1618 N N . GLU A 1 213 ? -30.194 -1.178 51.127 1.00 88.88 213 GLU A N 1
ATOM 1619 C CA . GLU A 1 213 ? -30.399 -0.368 52.338 1.00 88.88 213 GLU A CA 1
ATOM 1620 C C . GLU A 1 213 ? -31.864 -0.392 52.807 1.00 88.88 213 GLU A C 1
ATOM 1622 O O . GLU A 1 213 ? -32.158 -0.520 54.002 1.00 88.88 213 GLU A O 1
ATOM 1627 N N . LYS A 1 214 ? -32.806 -0.321 51.857 1.00 90.06 214 LYS A N 1
ATOM 1628 C CA . LYS A 1 214 ? -34.242 -0.432 52.149 1.00 90.06 214 LYS A CA 1
ATOM 1629 C C . LYS A 1 214 ? -34.611 -1.821 52.672 1.00 90.06 214 LYS A C 1
ATOM 1631 O O . LYS A 1 214 ? -35.373 -1.908 53.632 1.00 90.06 214 LYS A O 1
ATOM 1636 N N . MET A 1 215 ? -34.052 -2.890 52.103 1.00 87.88 215 MET A N 1
ATOM 1637 C CA . MET A 1 215 ? -34.280 -4.256 52.594 1.00 87.88 215 MET A CA 1
ATOM 1638 C C . MET A 1 215 ? -33.728 -4.474 54.002 1.00 87.88 215 MET A C 1
ATOM 1640 O O . MET A 1 215 ? -34.416 -5.048 54.841 1.00 87.88 215 MET A O 1
ATOM 1644 N N . GLU A 1 216 ? -32.545 -3.943 54.313 1.00 86.25 216 GLU A N 1
ATOM 1645 C CA . GLU A 1 216 ? -31.995 -4.004 55.672 1.00 86.25 216 GLU A CA 1
ATOM 1646 C C . GLU A 1 216 ? -32.898 -3.280 56.686 1.00 86.25 216 GLU A C 1
ATOM 1648 O O . GLU A 1 216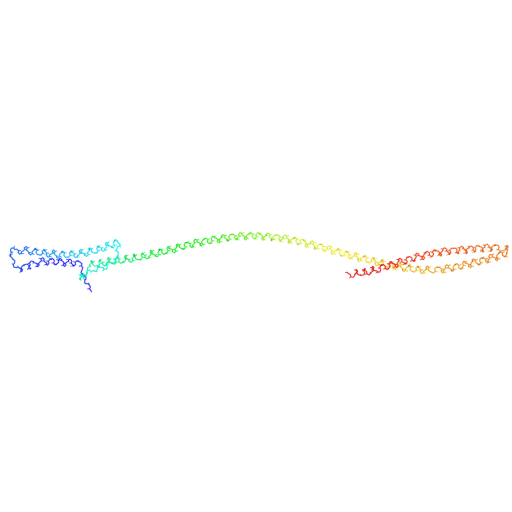 ? -33.071 -3.732 57.819 1.00 86.25 216 GLU A O 1
ATOM 1653 N N . THR A 1 217 ? -33.536 -2.182 56.271 1.00 90.50 217 THR A N 1
ATOM 1654 C CA . THR A 1 217 ? -34.533 -1.481 57.095 1.00 90.50 217 THR A CA 1
ATOM 1655 C C . THR A 1 217 ? -35.776 -2.345 57.337 1.00 90.50 217 THR A C 1
ATOM 1657 O O . THR A 1 217 ? -36.281 -2.393 58.460 1.00 90.50 217 THR A O 1
ATOM 1660 N N . ILE A 1 218 ? -36.241 -3.073 56.316 1.00 89.69 218 ILE A N 1
ATOM 1661 C CA . ILE A 1 218 ? -37.365 -4.016 56.434 1.00 89.69 218 ILE A CA 1
ATOM 1662 C C . ILE A 1 218 ? -37.017 -5.167 57.390 1.00 89.69 218 ILE A C 1
ATOM 1664 O O . ILE A 1 218 ? -37.827 -5.479 58.264 1.00 89.69 218 ILE A O 1
ATOM 1668 N N . PHE A 1 219 ? -35.814 -5.749 57.294 1.00 85.81 219 PHE A N 1
ATOM 1669 C CA . PHE A 1 219 ? -35.368 -6.819 58.199 1.00 85.81 219 PHE A CA 1
ATOM 1670 C C . PHE A 1 219 ? -35.421 -6.384 59.664 1.00 85.81 219 PHE A C 1
ATOM 1672 O O . PHE A 1 219 ? -36.018 -7.071 60.492 1.00 85.81 219 PHE A O 1
ATOM 1679 N N . LYS A 1 220 ? -34.881 -5.200 59.973 1.00 88.38 220 LYS A N 1
ATOM 1680 C CA . LYS A 1 220 ? -34.936 -4.632 61.329 1.00 88.38 220 LYS A CA 1
ATOM 1681 C C . LYS A 1 220 ? -36.372 -4.412 61.809 1.00 88.38 220 LYS A C 1
ATOM 1683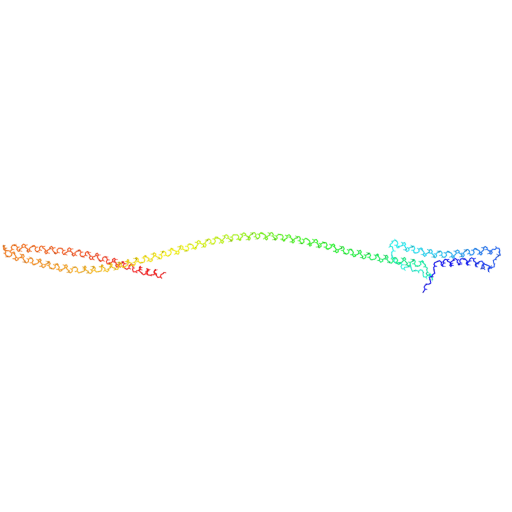 O O . LYS A 1 220 ? -36.668 -4.626 62.982 1.00 88.38 220 LYS A O 1
ATOM 1688 N N . GLY A 1 221 ? -37.273 -3.996 60.915 1.00 90.12 221 GLY A N 1
ATOM 1689 C CA . GLY A 1 221 ? -38.693 -3.821 61.228 1.00 90.12 221 GLY A CA 1
ATOM 1690 C C . GLY A 1 221 ? -39.388 -5.127 61.627 1.00 90.12 221 GLY A C 1
ATOM 1691 O O . GLY A 1 221 ? -40.170 -5.144 62.583 1.00 90.12 221 GLY A O 1
ATOM 1692 N N . ILE A 1 222 ? -39.074 -6.228 60.943 1.00 89.75 222 ILE A N 1
ATOM 1693 C CA . ILE A 1 222 ? -39.645 -7.552 61.228 1.00 89.75 222 ILE A CA 1
ATOM 1694 C C . ILE A 1 222 ? -39.068 -8.134 62.523 1.00 89.75 222 ILE A C 1
ATOM 1696 O O . ILE A 1 222 ? -39.849 -8.546 63.379 1.00 89.75 222 ILE A O 1
ATOM 1700 N N . GLU A 1 223 ? -37.748 -8.062 62.734 1.00 87.81 223 GLU A N 1
ATOM 1701 C CA . GLU A 1 223 ? -37.102 -8.478 63.996 1.00 87.81 223 GLU A CA 1
ATOM 1702 C C . GLU A 1 223 ? -37.690 -7.719 65.208 1.00 87.81 223 GLU A C 1
ATOM 1704 O O . GLU A 1 223 ? -37.973 -8.298 66.264 1.00 87.81 223 GLU A O 1
ATOM 1709 N N . ASN A 1 224 ? -37.948 -6.414 65.054 1.00 91.12 224 ASN A N 1
ATOM 1710 C CA . ASN A 1 224 ? -38.606 -5.618 66.090 1.00 91.12 224 ASN A CA 1
ATOM 1711 C C . ASN A 1 224 ? -40.063 -6.058 66.321 1.00 91.12 224 ASN A C 1
ATOM 1713 O O . ASN A 1 224 ? -40.506 -6.136 67.468 1.00 91.12 224 ASN A O 1
ATOM 1717 N N . THR A 1 225 ? -40.803 -6.376 65.256 1.00 91.06 225 THR A N 1
ATOM 1718 C CA . THR A 1 225 ? -42.189 -6.866 65.350 1.00 91.06 225 THR A CA 1
ATOM 1719 C C . THR A 1 225 ? -42.255 -8.204 66.088 1.00 91.06 225 THR A C 1
ATOM 1721 O O . THR A 1 225 ? -43.064 -8.349 67.003 1.00 91.06 225 THR A O 1
ATOM 1724 N N . GLU A 1 226 ? -41.358 -9.141 65.771 1.00 87.81 226 GLU A N 1
ATOM 1725 C CA . GLU A 1 226 ? -41.218 -10.428 66.465 1.00 87.81 226 GLU A CA 1
ATOM 1726 C C . GLU A 1 226 ? -40.943 -10.224 67.965 1.00 87.81 226 GLU A C 1
ATOM 1728 O O . GLU A 1 226 ? -41.612 -10.810 68.819 1.00 87.81 226 GLU A O 1
ATOM 1733 N N . THR A 1 227 ? -40.030 -9.305 68.297 1.00 89.94 227 THR A N 1
ATOM 1734 C CA . THR A 1 227 ? -39.677 -8.969 69.686 1.00 89.94 227 THR A CA 1
ATOM 1735 C C . THR A 1 227 ? -40.850 -8.348 70.457 1.00 89.94 227 THR A C 1
ATOM 1737 O O . THR A 1 227 ? -41.098 -8.683 71.619 1.00 89.94 227 THR A O 1
ATOM 1740 N N . VAL A 1 228 ? -41.587 -7.414 69.846 1.00 92.06 228 VAL A N 1
ATOM 1741 C CA . VAL A 1 228 ? -42.758 -6.769 70.469 1.00 92.06 228 VAL A CA 1
ATOM 1742 C C . VAL A 1 228 ? -43.896 -7.773 70.660 1.00 92.06 228 VAL A C 1
ATOM 1744 O O . VAL A 1 228 ? -44.457 -7.843 71.754 1.00 92.06 228 VAL A O 1
ATOM 1747 N N . ALA A 1 229 ? -44.198 -8.584 69.645 1.00 90.75 229 ALA A N 1
ATOM 1748 C CA . ALA A 1 229 ? -45.235 -9.610 69.717 1.00 90.75 229 ALA A CA 1
ATOM 1749 C C . ALA A 1 229 ? -44.893 -10.695 70.754 1.00 90.75 229 ALA A C 1
ATOM 1751 O O . ALA A 1 229 ? -45.758 -11.108 71.528 1.00 90.75 229 ALA A O 1
ATOM 1752 N N . GLY A 1 230 ? -43.619 -11.090 70.851 1.00 88.94 230 GLY A N 1
ATOM 1753 C CA . GLY A 1 230 ? -43.124 -12.002 71.881 1.00 88.94 230 GLY A CA 1
ATOM 1754 C C . GLY A 1 230 ? -43.361 -11.481 73.302 1.00 88.94 230 GLY A C 1
ATOM 1755 O O . GLY A 1 230 ? -43.910 -12.208 74.130 1.00 88.94 230 GLY A O 1
ATOM 1756 N N . ARG A 1 231 ? -43.040 -10.205 73.564 1.00 90.50 231 ARG A N 1
ATOM 1757 C CA . ARG A 1 231 ? -43.321 -9.553 74.858 1.00 90.50 231 ARG A CA 1
ATOM 1758 C C . ARG A 1 231 ? -44.819 -9.451 75.148 1.00 90.50 231 ARG A C 1
ATOM 1760 O O . ARG A 1 231 ? -45.237 -9.647 76.287 1.00 90.50 231 ARG A O 1
ATOM 1767 N N . LEU A 1 232 ? -45.637 -9.155 74.137 1.00 91.69 232 LEU A N 1
ATOM 1768 C CA . LEU A 1 232 ? -47.092 -9.086 74.293 1.00 91.69 232 LEU A CA 1
ATOM 1769 C C . LEU A 1 232 ? -47.682 -10.456 74.656 1.00 91.69 232 LEU A C 1
ATOM 1771 O O . LEU A 1 232 ? -48.511 -10.542 75.559 1.00 91.69 232 LEU A O 1
ATOM 1775 N N . ARG A 1 233 ? -47.207 -11.533 74.022 1.00 89.56 233 ARG A N 1
ATOM 1776 C CA . ARG A 1 233 ? -47.582 -12.917 74.349 1.00 89.56 233 ARG A CA 1
ATOM 1777 C C . ARG A 1 233 ? -47.271 -13.270 75.804 1.00 89.56 233 ARG A C 1
ATOM 1779 O O . ARG A 1 233 ? -48.114 -13.858 76.473 1.00 89.56 233 ARG A O 1
ATOM 1786 N N . GLU A 1 234 ? -46.094 -12.891 76.309 1.00 89.31 234 GLU A N 1
ATOM 1787 C CA . GLU A 1 234 ? -45.741 -13.088 77.723 1.00 89.31 234 GLU A CA 1
ATOM 1788 C C . GLU A 1 234 ? -46.699 -12.340 78.655 1.00 89.31 234 GLU A C 1
ATOM 1790 O O . GLU A 1 234 ? -47.223 -12.932 79.594 1.00 89.31 234 GLU A O 1
ATOM 1795 N N . LYS A 1 235 ? -47.010 -11.070 78.356 1.00 88.81 235 LYS A N 1
ATOM 1796 C CA . LYS A 1 235 ? -47.974 -10.284 79.143 1.00 88.81 235 LYS A CA 1
ATOM 1797 C C . LYS A 1 235 ? -49.376 -10.893 79.133 1.00 88.81 235 LYS A C 1
ATOM 1799 O O . LYS A 1 235 ? -50.017 -10.939 80.179 1.00 88.81 235 LYS A O 1
ATOM 1804 N N . LEU A 1 236 ? -49.839 -11.394 77.987 1.00 90.75 236 LEU A N 1
ATOM 1805 C CA . LEU A 1 236 ? -51.136 -12.068 77.872 1.00 90.75 236 LEU A CA 1
ATOM 1806 C C . LEU A 1 236 ? -51.192 -13.383 78.668 1.00 90.75 236 LEU A C 1
ATOM 1808 O O . LEU A 1 236 ? -52.264 -13.738 79.145 1.00 90.75 236 LEU A O 1
ATOM 1812 N N . ASN A 1 237 ? -50.066 -14.078 78.873 1.00 87.69 237 ASN A N 1
ATOM 1813 C CA . ASN A 1 237 ? -50.011 -15.293 79.700 1.00 87.69 237 ASN A CA 1
ATOM 1814 C C . ASN A 1 237 ? -50.182 -15.022 81.206 1.00 87.69 237 ASN A C 1
ATOM 1816 O O . ASN A 1 237 ? -50.552 -15.934 81.948 1.00 87.69 237 ASN A O 1
ATOM 1820 N N . ASP A 1 238 ? -49.938 -13.794 81.666 1.00 88.81 238 ASP A N 1
ATOM 1821 C CA . ASP A 1 238 ? -50.116 -13.423 83.073 1.00 88.81 238 ASP A CA 1
ATOM 1822 C C . ASP A 1 238 ? -51.550 -12.983 83.404 1.00 88.81 238 ASP A C 1
ATOM 1824 O O . ASP A 1 238 ? -51.988 -13.148 84.543 1.00 88.81 238 ASP A O 1
ATOM 1828 N N . ILE A 1 239 ? -52.316 -12.489 82.423 1.00 91.12 239 ILE A N 1
ATOM 1829 C CA . ILE A 1 239 ? -53.692 -12.008 82.641 1.00 91.12 239 ILE A CA 1
ATOM 1830 C C . ILE A 1 239 ? -54.624 -13.097 83.205 1.00 91.12 239 ILE A C 1
ATOM 1832 O O . ILE A 1 239 ? -55.332 -12.796 84.165 1.00 91.12 239 ILE A O 1
ATOM 1836 N N . PRO A 1 240 ? -54.621 -14.361 82.726 1.00 89.69 240 PRO A N 1
ATOM 1837 C CA . PRO A 1 240 ? -55.458 -15.416 83.298 1.00 89.69 240 PRO A CA 1
ATOM 1838 C C . PRO A 1 240 ? -55.248 -15.630 84.799 1.00 89.69 240 PRO A C 1
ATOM 1840 O O . PRO A 1 240 ? -56.210 -15.904 85.506 1.00 89.69 240 PRO A O 1
ATOM 1843 N N . LYS A 1 241 ? -54.018 -15.447 85.308 1.00 89.31 241 LYS A N 1
ATOM 1844 C CA . LYS A 1 241 ? -53.727 -15.547 86.749 1.00 89.31 241 LYS A CA 1
ATOM 1845 C C . LYS A 1 241 ? -54.431 -14.435 87.528 1.00 89.31 241 LYS A C 1
ATOM 1847 O O . LYS A 1 241 ? -54.945 -14.669 88.613 1.00 89.31 241 LYS A O 1
ATOM 1852 N N . ILE A 1 242 ? -54.468 -13.227 86.964 1.00 89.50 242 ILE A N 1
ATOM 1853 C CA . ILE A 1 242 ? -55.174 -12.084 87.554 1.00 89.50 242 ILE A CA 1
ATOM 1854 C C . ILE A 1 242 ? -56.687 -12.329 87.519 1.00 89.50 242 ILE A C 1
ATOM 1856 O O . ILE A 1 242 ? -57.361 -12.110 88.521 1.00 89.50 242 ILE A O 1
ATOM 1860 N N . LEU A 1 243 ? -57.219 -12.830 86.399 1.00 92.00 243 LEU A N 1
ATOM 1861 C CA . LEU A 1 243 ? -58.641 -13.167 86.270 1.00 92.00 243 LEU A CA 1
ATOM 1862 C C . LEU A 1 243 ? -59.066 -14.275 87.245 1.00 92.00 243 LEU A C 1
ATOM 1864 O O . LEU A 1 243 ? -60.156 -14.192 87.806 1.00 92.00 243 LEU A O 1
ATOM 1868 N N . ASP A 1 244 ? -58.209 -15.265 87.505 1.00 89.69 244 ASP A N 1
ATOM 1869 C CA . ASP A 1 244 ? -58.457 -16.316 88.501 1.00 89.69 244 ASP A CA 1
ATOM 1870 C C . ASP A 1 244 ? -58.543 -15.740 89.925 1.00 89.69 244 ASP A C 1
ATOM 1872 O O . ASP A 1 244 ? -59.476 -16.039 90.669 1.00 89.69 244 ASP A O 1
ATOM 1876 N N . VAL A 1 245 ? -57.648 -14.807 90.276 1.00 92.19 245 VAL A N 1
ATOM 1877 C CA . VAL A 1 245 ? -57.712 -14.076 91.554 1.00 92.19 245 VAL A CA 1
ATOM 1878 C C . VAL A 1 245 ? -59.006 -13.264 91.670 1.00 92.19 245 VAL A C 1
ATOM 1880 O O . VAL A 1 245 ? -59.654 -13.307 92.715 1.00 92.19 245 VAL A O 1
ATOM 1883 N N . ILE A 1 246 ? -59.429 -12.557 90.616 1.00 90.69 246 ILE A N 1
ATOM 1884 C CA . ILE A 1 246 ? -60.685 -11.784 90.635 1.00 90.69 246 ILE A CA 1
ATOM 1885 C C . ILE A 1 246 ? -61.894 -12.720 90.748 1.00 90.69 246 ILE A C 1
ATOM 1887 O O . ILE A 1 246 ? -62.800 -12.441 91.530 1.00 90.69 246 ILE A O 1
ATOM 1891 N N . THR A 1 247 ? -61.890 -13.850 90.037 1.00 91.00 247 THR A N 1
ATOM 1892 C CA . THR A 1 247 ? -62.932 -14.887 90.147 1.00 91.00 247 THR A CA 1
ATOM 1893 C C . THR A 1 247 ? -63.004 -15.424 91.575 1.00 91.00 247 THR A C 1
ATOM 1895 O O . THR A 1 247 ? -64.088 -15.572 92.139 1.00 91.00 247 THR A O 1
ATOM 1898 N N . HIS A 1 248 ? -61.850 -15.666 92.205 1.00 90.75 248 HIS A N 1
ATOM 1899 C CA . HIS A 1 248 ? -61.777 -16.106 93.594 1.00 90.75 248 HIS A CA 1
ATOM 1900 C C . HIS A 1 248 ? -62.350 -15.060 94.558 1.00 90.75 248 HIS A C 1
ATOM 1902 O O . HIS A 1 248 ? -63.184 -15.405 95.395 1.00 90.75 248 HIS A O 1
ATOM 1908 N N . ILE A 1 249 ? -61.954 -13.789 94.414 1.00 89.56 249 ILE A N 1
ATOM 1909 C CA . ILE A 1 249 ? -62.470 -12.669 95.217 1.00 89.56 249 ILE A CA 1
ATOM 1910 C C . ILE A 1 249 ? -63.978 -12.525 95.024 1.00 89.56 249 ILE A C 1
ATOM 1912 O O . ILE A 1 249 ? -64.708 -12.379 96.001 1.00 89.56 249 ILE A O 1
ATOM 1916 N N . SER A 1 250 ? -64.456 -12.595 93.784 1.00 91.00 250 SER A N 1
ATOM 1917 C CA . SER A 1 250 ? -65.872 -12.478 93.462 1.00 91.00 250 SER A CA 1
ATOM 1918 C C . SER A 1 250 ? -66.678 -13.623 94.077 1.00 91.00 250 SER A C 1
ATOM 1920 O O . SER A 1 250 ? -67.639 -13.376 94.795 1.00 91.00 250 SER A O 1
ATOM 1922 N N . ARG A 1 251 ? -66.225 -14.877 93.937 1.00 88.69 251 ARG A N 1
ATOM 1923 C CA . ARG A 1 251 ? -66.859 -16.042 94.578 1.00 88.69 251 ARG A CA 1
ATOM 1924 C C . ARG A 1 251 ? -66.839 -15.955 96.106 1.00 88.69 251 ARG A C 1
ATOM 1926 O O . ARG A 1 251 ? -67.798 -16.344 96.762 1.00 88.69 251 ARG A O 1
ATOM 1933 N N . GLN A 1 252 ? -65.755 -15.450 96.691 1.00 90.12 252 GLN A N 1
ATOM 1934 C CA . GLN A 1 252 ? -65.684 -15.212 98.131 1.00 90.12 252 GLN A CA 1
ATOM 1935 C C . GLN A 1 252 ? -66.651 -14.098 98.562 1.00 90.12 252 GLN A C 1
ATOM 1937 O O . GLN A 1 252 ? -67.270 -14.206 99.617 1.00 90.12 252 GLN A O 1
ATOM 1942 N N . THR A 1 253 ? -66.810 -13.058 97.743 1.00 90.62 253 THR A N 1
ATOM 1943 C CA . THR A 1 253 ? -67.744 -11.946 97.975 1.00 90.62 253 THR A CA 1
ATOM 1944 C C . THR A 1 253 ? -69.195 -12.409 97.864 1.00 90.62 253 THR A C 1
ATOM 1946 O O . THR A 1 253 ? -69.991 -12.075 98.734 1.00 90.62 253 THR A O 1
ATOM 1949 N N . ASP A 1 254 ? -69.518 -13.241 96.872 1.00 89.62 254 ASP A N 1
ATOM 1950 C CA . ASP A 1 254 ? -70.814 -13.911 96.720 1.00 89.62 254 ASP A CA 1
ATOM 1951 C C . ASP A 1 254 ? -71.142 -14.774 97.950 1.00 89.62 254 ASP A C 1
ATOM 1953 O O . ASP A 1 254 ? -72.195 -14.619 98.563 1.00 89.62 254 ASP A O 1
ATOM 1957 N N . LEU A 1 255 ? -70.192 -15.595 98.415 1.00 89.25 255 LEU A N 1
ATOM 1958 C CA . LEU A 1 255 ? -70.359 -16.395 99.636 1.00 89.25 255 LEU A CA 1
ATOM 1959 C C . LEU A 1 255 ? -70.534 -15.536 100.900 1.00 89.25 255 LEU A C 1
ATOM 1961 O O . LEU A 1 255 ? -71.343 -15.870 101.768 1.00 89.25 255 LEU A O 1
ATOM 1965 N N . LEU A 1 256 ? -69.795 -14.429 101.025 1.00 87.56 256 LEU A N 1
ATOM 1966 C CA . LEU A 1 256 ? -69.950 -13.478 102.132 1.00 87.56 256 LEU A CA 1
ATOM 1967 C C . LEU A 1 256 ? -71.323 -12.795 102.095 1.00 87.56 256 LEU A C 1
ATOM 1969 O O . LEU A 1 256 ? -71.977 -12.680 103.132 1.00 87.56 256 LEU A O 1
ATOM 1973 N N . ALA A 1 257 ? -71.774 -12.385 100.911 1.00 89.19 257 ALA A N 1
ATOM 1974 C CA . ALA A 1 257 ? -73.074 -11.769 100.681 1.00 89.19 257 ALA A CA 1
ATOM 1975 C C . ALA A 1 257 ? -74.228 -12.748 100.938 1.00 89.19 257 ALA A C 1
ATOM 1977 O O . ALA A 1 257 ? -75.221 -12.388 101.570 1.00 89.19 257 ALA A O 1
ATOM 1978 N N . LEU A 1 258 ? -74.076 -14.012 100.539 1.00 85.31 258 LEU A N 1
ATOM 1979 C CA . LEU A 1 258 ? -75.023 -15.084 100.831 1.00 85.31 258 LEU A CA 1
ATOM 1980 C C . LEU A 1 258 ? -75.145 -15.315 102.342 1.00 85.31 258 LEU A C 1
ATOM 1982 O O . LEU A 1 258 ? -76.255 -15.328 102.874 1.00 85.31 258 LEU A O 1
ATOM 1986 N N . ASN A 1 259 ? -74.018 -15.416 103.053 1.00 85.19 259 ASN A N 1
ATOM 1987 C CA . ASN A 1 259 ? -74.008 -15.556 104.511 1.00 85.19 259 ASN A CA 1
ATOM 1988 C C . ASN A 1 259 ? -74.655 -14.347 105.209 1.00 85.19 259 ASN A C 1
ATOM 1990 O O . ASN A 1 259 ? -75.427 -14.520 106.151 1.00 85.19 259 ASN A O 1
ATOM 1994 N N . ALA A 1 260 ? -74.395 -13.129 104.722 1.00 85.50 260 ALA A N 1
ATOM 1995 C CA . ALA A 1 260 ? -75.022 -11.912 105.233 1.00 85.50 260 ALA A CA 1
ATOM 1996 C C . ALA A 1 260 ? -76.538 -11.877 104.964 1.00 85.50 260 ALA A C 1
ATOM 1998 O O . ALA A 1 260 ? -77.300 -11.476 105.839 1.00 85.50 260 ALA A O 1
ATOM 1999 N N . THR A 1 261 ? -76.990 -12.352 103.800 1.00 84.69 261 THR A N 1
ATOM 2000 C CA . THR A 1 261 ? -78.416 -12.464 103.444 1.00 84.69 261 THR A CA 1
ATOM 2001 C C . THR A 1 261 ? -79.138 -13.474 104.340 1.00 84.69 261 THR A C 1
ATOM 2003 O O . THR A 1 261 ? -80.256 -13.215 104.796 1.00 84.69 261 THR A O 1
ATOM 2006 N N . ILE A 1 262 ? -78.488 -14.603 104.650 1.00 81.44 262 ILE A N 1
ATOM 2007 C CA . ILE A 1 262 ? -79.001 -15.622 105.578 1.00 81.44 262 ILE A CA 1
ATOM 2008 C C . ILE A 1 262 ? -79.142 -15.043 106.994 1.00 81.44 262 ILE A C 1
ATOM 2010 O O . ILE A 1 262 ? -80.213 -15.150 107.593 1.00 81.44 262 ILE A O 1
ATOM 2014 N N . GLU A 1 263 ? -78.106 -14.387 107.526 1.00 83.62 263 GLU A N 1
ATOM 2015 C CA . GLU A 1 263 ? -78.152 -13.833 108.889 1.00 83.62 263 GLU A CA 1
ATOM 2016 C C . GLU A 1 263 ? -79.111 -12.629 108.987 1.00 83.62 263 GLU A C 1
ATOM 2018 O O . GLU A 1 263 ? -79.821 -12.475 109.982 1.00 83.62 263 GLU A O 1
ATOM 2023 N N . ALA A 1 264 ? -79.234 -11.827 107.923 1.00 82.62 264 ALA A N 1
ATOM 2024 C CA . ALA A 1 264 ? -80.228 -10.759 107.826 1.00 82.62 264 ALA A CA 1
ATOM 2025 C C . ALA A 1 264 ? -81.670 -11.299 107.786 1.00 82.62 264 ALA A C 1
ATOM 2027 O O . ALA A 1 264 ? -82.552 -10.731 108.429 1.00 82.62 264 ALA A O 1
ATOM 2028 N N . SER A 1 265 ? -81.907 -12.430 107.108 1.00 79.25 265 SER A N 1
ATOM 2029 C CA . SER A 1 265 ? -83.207 -13.125 107.108 1.00 79.25 265 SER A CA 1
ATOM 2030 C C . SER A 1 265 ? -83.569 -13.671 108.495 1.00 79.25 265 SER A C 1
ATOM 2032 O O . SER A 1 265 ? -84.735 -13.677 108.888 1.00 79.25 265 SER A O 1
ATOM 2034 N N . LYS A 1 266 ? -82.561 -14.084 109.271 1.00 79.00 266 LYS A N 1
ATOM 2035 C CA . LYS A 1 266 ? -82.696 -14.608 110.638 1.00 79.00 266 LYS A CA 1
ATOM 2036 C C . LYS A 1 266 ? -83.013 -13.521 111.677 1.00 79.00 266 LYS A C 1
ATOM 2038 O O . LYS A 1 266 ? -83.641 -13.820 112.688 1.00 79.00 266 LYS A O 1
ATOM 2043 N N . ALA A 1 267 ? -82.638 -12.265 111.415 1.00 79.62 267 ALA A N 1
ATOM 2044 C CA . ALA A 1 267 ? -82.941 -11.098 112.254 1.00 79.62 267 ALA A CA 1
ATOM 2045 C C . ALA A 1 267 ? -84.358 -10.504 112.043 1.00 79.62 267 ALA A C 1
ATOM 2047 O O . ALA A 1 267 ? -84.725 -9.534 112.713 1.00 79.62 267 ALA A O 1
ATOM 2048 N N . GLY A 1 268 ? -85.167 -11.066 111.134 1.00 75.19 268 GLY A N 1
ATOM 2049 C CA . GLY A 1 268 ? -86.558 -10.653 110.904 1.00 75.19 268 GLY A CA 1
ATOM 2050 C C . GLY A 1 268 ? -86.699 -9.210 110.393 1.00 75.19 268 GLY A C 1
ATOM 2051 O O . GLY A 1 268 ? -85.939 -8.765 109.536 1.00 75.19 268 GLY A O 1
ATOM 2052 N N . GLU A 1 269 ? -87.670 -8.453 110.921 1.00 71.88 269 GLU A N 1
ATOM 2053 C CA . GLU A 1 269 ? -87.975 -7.075 110.477 1.00 71.88 269 GLU A CA 1
ATOM 2054 C C . GLU A 1 269 ? -86.798 -6.091 110.667 1.00 71.88 269 GLU A C 1
ATOM 2056 O O . GLU A 1 269 ? -86.654 -5.151 109.887 1.00 71.88 269 GLU A O 1
ATOM 2061 N N . HIS A 1 270 ? -85.899 -6.330 111.634 1.00 71.38 270 HIS A N 1
ATOM 2062 C CA . HIS A 1 270 ? -84.711 -5.493 111.866 1.00 71.38 270 HIS A CA 1
ATOM 2063 C C . HIS A 1 270 ? -83.577 -5.726 110.846 1.00 71.38 270 HIS A C 1
ATOM 2065 O O . HIS A 1 270 ? -82.713 -4.865 110.688 1.00 71.38 270 HIS A O 1
ATOM 2071 N N . GLY A 1 271 ? -83.574 -6.862 110.134 1.00 78.12 271 GLY A N 1
ATOM 2072 C CA . GLY A 1 271 ? -82.546 -7.234 109.150 1.00 78.12 271 GLY A CA 1
ATOM 2073 C C . GLY A 1 271 ? -82.873 -6.846 107.705 1.00 78.12 271 GLY A C 1
ATOM 2074 O O . GLY A 1 271 ? -82.047 -7.020 106.814 1.00 78.12 271 GLY A O 1
ATOM 2075 N N . ARG A 1 272 ? -84.061 -6.288 107.450 1.00 76.75 272 ARG A N 1
ATOM 2076 C CA . ARG A 1 272 ? -84.617 -6.090 106.101 1.00 76.75 272 ARG A CA 1
ATOM 2077 C C . ARG A 1 272 ? -83.777 -5.167 105.201 1.00 76.75 272 ARG A C 1
ATOM 2079 O O . ARG A 1 272 ? -83.609 -5.450 104.018 1.00 76.75 272 ARG A O 1
ATOM 2086 N N . GLY A 1 273 ? -83.203 -4.099 105.765 1.00 80.38 273 GLY A N 1
ATOM 2087 C CA . GLY A 1 273 ? -82.276 -3.207 105.051 1.00 80.38 273 GLY A CA 1
ATOM 2088 C C . GLY A 1 273 ? -80.910 -3.848 104.779 1.00 80.38 273 GLY A C 1
ATOM 2089 O O . GLY A 1 273 ? -80.350 -3.671 103.701 1.00 80.38 273 GLY A O 1
ATOM 2090 N N . PHE A 1 274 ? -80.408 -4.658 105.716 1.00 82.88 274 PHE A N 1
ATOM 2091 C CA . PHE A 1 274 ? -79.165 -5.419 105.545 1.00 82.88 274 PHE A CA 1
ATOM 2092 C C . PHE A 1 274 ? -79.304 -6.527 104.496 1.00 82.88 274 PHE A C 1
ATOM 2094 O O . PHE A 1 274 ? -78.391 -6.715 103.700 1.00 82.88 274 PHE A O 1
ATOM 2101 N N . ALA A 1 275 ? -80.452 -7.210 104.444 1.00 82.06 275 ALA A N 1
ATOM 2102 C CA . ALA A 1 275 ? -80.746 -8.220 103.428 1.00 82.06 275 ALA A CA 1
ATOM 2103 C C . ALA A 1 275 ? -80.758 -7.620 102.012 1.00 82.06 275 ALA A C 1
ATOM 2105 O O . ALA A 1 275 ? -80.236 -8.232 101.088 1.00 82.06 275 ALA A O 1
ATOM 2106 N N . MET A 1 276 ? -81.295 -6.404 101.846 1.00 83.38 276 MET A N 1
ATOM 2107 C CA . MET A 1 276 ? -81.288 -5.702 100.556 1.00 83.38 276 MET A CA 1
ATOM 2108 C C . MET A 1 276 ? -79.865 -5.355 100.098 1.00 83.38 276 MET A C 1
ATOM 2110 O O . MET A 1 276 ? -79.528 -5.568 98.938 1.00 83.38 276 MET A O 1
ATOM 2114 N N . VAL A 1 277 ? -79.018 -4.859 101.007 1.00 85.75 277 VAL A N 1
ATOM 2115 C CA . VAL A 1 277 ? -77.607 -4.569 100.697 1.00 85.75 277 VAL A CA 1
ATOM 2116 C C . VAL A 1 277 ? -76.843 -5.856 100.384 1.00 85.75 277 VAL A C 1
ATOM 2118 O O . VAL A 1 277 ? -76.073 -5.885 99.432 1.00 85.75 277 VAL A O 1
ATOM 2121 N N . ALA A 1 278 ? -77.069 -6.928 101.145 1.00 87.19 278 ALA A N 1
ATOM 2122 C CA . ALA A 1 278 ? -76.422 -8.214 100.914 1.00 87.19 278 ALA A CA 1
ATOM 2123 C C . ALA A 1 278 ? -76.824 -8.834 99.561 1.00 87.19 278 ALA A C 1
ATOM 2125 O O . ALA A 1 278 ? -75.950 -9.300 98.836 1.00 87.19 278 ALA A O 1
ATOM 2126 N N . GLU A 1 279 ? -78.097 -8.756 99.164 1.00 86.19 279 GLU A N 1
ATOM 2127 C CA . GLU A 1 279 ? -78.551 -9.219 97.845 1.00 86.19 279 GLU A CA 1
ATOM 2128 C C . GLU A 1 279 ? -77.972 -8.370 96.695 1.00 86.19 279 GLU A C 1
ATOM 2130 O O . GLU A 1 279 ? -77.586 -8.914 95.660 1.00 86.19 279 GLU A O 1
ATOM 2135 N N . GLU A 1 280 ? -77.823 -7.053 96.879 1.00 88.4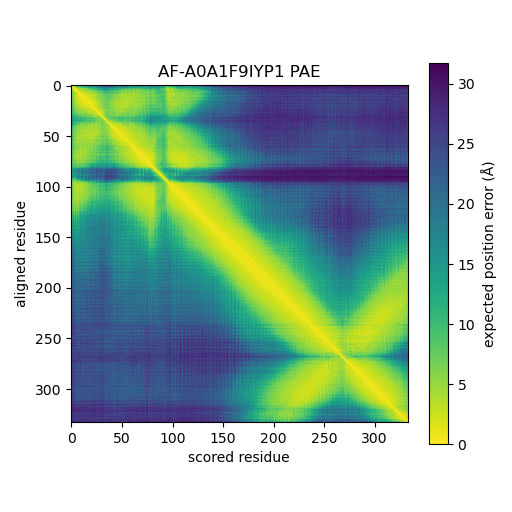4 280 GLU A N 1
ATOM 2136 C CA . GLU A 1 280 ? -77.174 -6.184 95.885 1.00 88.44 280 GLU A CA 1
ATOM 2137 C C . GLU A 1 280 ? -75.667 -6.483 95.758 1.00 88.44 280 GLU A C 1
ATOM 2139 O O . GLU A 1 280 ? -75.136 -6.526 94.648 1.00 88.44 280 GLU A O 1
ATOM 2144 N N . VAL A 1 281 ? -74.972 -6.774 96.869 1.00 90.12 281 VAL A N 1
ATOM 2145 C CA . VAL A 1 281 ? -73.562 -7.218 96.852 1.00 90.12 281 VAL A CA 1
ATOM 2146 C C . VAL A 1 281 ? -73.425 -8.573 96.153 1.00 90.12 281 VAL A C 1
ATOM 2148 O O . VAL A 1 281 ? -72.487 -8.766 95.379 1.00 90.12 281 VAL A O 1
ATOM 2151 N N . ARG A 1 282 ? -74.374 -9.490 96.372 1.00 86.25 282 ARG A N 1
ATOM 2152 C CA . ARG A 1 282 ? -74.431 -10.791 95.692 1.00 86.25 282 ARG A CA 1
ATOM 2153 C C . ARG A 1 282 ? -74.553 -10.615 94.179 1.00 86.25 282 ARG A C 1
ATOM 2155 O O . ARG A 1 282 ? -73.733 -11.122 93.419 1.00 86.25 282 ARG A O 1
ATOM 2162 N N . ARG A 1 283 ? -75.498 -9.779 93.744 1.00 87.75 283 ARG A N 1
ATOM 2163 C CA . ARG A 1 283 ? -75.680 -9.419 92.332 1.00 87.75 283 ARG A CA 1
ATOM 2164 C C . ARG A 1 283 ? -74.437 -8.752 91.731 1.00 87.75 283 ARG A C 1
ATOM 2166 O O . ARG A 1 283 ? -74.114 -8.991 90.568 1.00 87.75 283 ARG A O 1
ATOM 2173 N N . PHE A 1 284 ? -73.723 -7.930 92.502 1.00 90.06 284 PHE A N 1
ATOM 2174 C CA . PHE A 1 284 ? -72.469 -7.309 92.070 1.00 90.06 284 PHE A CA 1
ATOM 2175 C C . PHE A 1 284 ? -71.352 -8.345 91.867 1.00 90.06 284 PHE A C 1
ATOM 2177 O O . PHE A 1 284 ? -70.615 -8.264 90.882 1.00 90.06 284 PHE A O 1
ATOM 2184 N N . ALA A 1 285 ? -71.250 -9.340 92.753 1.00 88.94 285 ALA A N 1
ATOM 2185 C CA . ALA A 1 285 ? -70.322 -10.460 92.609 1.00 88.94 285 ALA A CA 1
ATOM 2186 C C . ALA A 1 285 ? -70.656 -11.327 91.378 1.00 88.94 285 ALA A C 1
ATOM 2188 O O . ALA A 1 285 ? -69.780 -11.592 90.552 1.00 88.94 285 ALA A O 1
ATOM 2189 N N . ASP A 1 286 ? -71.927 -11.669 91.160 1.00 87.50 286 ASP A N 1
ATOM 2190 C CA . ASP A 1 286 ? -72.362 -12.403 89.963 1.00 87.50 286 ASP A CA 1
ATOM 2191 C C . ASP A 1 286 ? -72.033 -11.644 88.664 1.00 87.50 286 ASP A C 1
ATOM 2193 O O . ASP A 1 286 ? -71.417 -12.201 87.751 1.00 87.50 286 ASP A O 1
ATOM 2197 N N . ASN A 1 287 ? -72.342 -10.343 88.602 1.00 89.12 287 ASN A N 1
ATOM 2198 C CA . ASN A 1 287 ? -71.993 -9.489 87.460 1.00 89.12 287 ASN A CA 1
ATOM 2199 C C . ASN A 1 287 ? -70.473 -9.372 87.256 1.00 89.12 287 ASN A C 1
ATOM 2201 O O . ASN A 1 287 ? -69.999 -9.318 86.117 1.00 89.12 287 ASN A O 1
ATOM 2205 N N . THR A 1 288 ? -69.698 -9.353 88.345 1.00 91.69 288 THR A N 1
ATOM 2206 C CA . THR A 1 288 ? -68.230 -9.354 88.294 1.00 91.69 288 THR A CA 1
ATOM 2207 C C . THR A 1 288 ? -67.713 -10.671 87.715 1.00 91.69 288 THR A C 1
ATOM 2209 O O . THR A 1 288 ? -66.860 -10.647 86.834 1.00 91.69 288 THR A O 1
ATOM 2212 N N . ASN A 1 289 ? -68.258 -11.818 88.135 1.00 89.31 289 ASN A N 1
ATOM 2213 C CA . ASN A 1 289 ? -67.893 -13.129 87.583 1.00 89.31 289 ASN A CA 1
ATOM 2214 C C . ASN A 1 289 ? -68.217 -13.246 86.089 1.00 89.31 289 ASN A C 1
ATOM 2216 O O . ASN A 1 289 ? -67.375 -13.716 85.322 1.00 89.31 289 ASN A O 1
ATOM 2220 N N . ALA A 1 290 ? -69.399 -12.786 85.668 1.00 89.69 290 ALA A N 1
ATOM 2221 C CA . ALA A 1 290 ? -69.777 -12.760 84.256 1.00 89.69 290 ALA A CA 1
ATOM 2222 C C . ALA A 1 290 ? -68.818 -11.878 83.435 1.00 89.69 290 ALA A C 1
ATOM 2224 O O . ALA A 1 290 ? -68.270 -12.321 82.429 1.00 89.69 290 ALA A O 1
ATOM 2225 N N . SER A 1 291 ? -68.507 -10.674 83.930 1.00 90.94 291 SER A N 1
ATOM 2226 C CA . SER A 1 291 ? -67.560 -9.763 83.269 1.00 90.94 291 SER A CA 1
ATOM 2227 C C . SER A 1 291 ? -66.146 -10.351 83.181 1.00 90.94 291 SER A C 1
ATOM 2229 O O . SER A 1 291 ? -65.453 -10.171 82.183 1.00 90.94 291 SER A O 1
ATOM 2231 N N . VAL A 1 292 ? -65.698 -11.078 84.210 1.00 91.88 292 VAL A N 1
ATOM 2232 C CA . VAL A 1 292 ? -64.395 -11.763 84.206 1.00 91.88 292 VAL A CA 1
ATOM 2233 C C . VAL A 1 292 ? -64.354 -12.884 83.165 1.00 91.88 292 VAL A C 1
ATOM 2235 O O . VAL A 1 292 ? -63.324 -13.044 82.507 1.00 91.88 292 VAL A O 1
ATOM 2238 N N . GLN A 1 293 ? -65.450 -13.626 82.965 1.00 89.38 293 GLN A N 1
ATOM 2239 C CA . GLN A 1 293 ? -65.549 -14.616 81.884 1.00 89.38 293 GLN A CA 1
ATOM 2240 C C . GLN A 1 293 ? -65.474 -13.967 80.499 1.00 89.38 293 GLN A C 1
ATOM 2242 O O . GLN A 1 293 ? -64.734 -14.462 79.646 1.00 89.38 293 GLN A O 1
ATOM 2247 N N . ASP A 1 294 ? -66.155 -12.839 80.290 1.00 91.00 294 ASP A N 1
ATOM 2248 C CA . ASP A 1 294 ? -66.085 -12.098 79.026 1.00 91.00 294 ASP A CA 1
ATOM 2249 C C . ASP A 1 294 ? -64.657 -11.603 78.745 1.00 91.00 294 ASP A C 1
ATOM 2251 O O . ASP A 1 294 ? -64.123 -11.794 77.649 1.00 91.00 294 ASP A O 1
ATOM 2255 N N . VAL A 1 295 ? -63.975 -11.047 79.754 1.00 92.19 295 VAL A N 1
ATOM 2256 C CA . VAL A 1 295 ? -62.563 -10.646 79.629 1.00 92.19 295 VAL A CA 1
ATOM 2257 C C . VAL A 1 295 ? -61.665 -11.857 79.359 1.00 92.19 295 VAL A C 1
ATOM 2259 O O . VAL A 1 295 ? -60.745 -11.763 78.546 1.00 92.19 295 VAL A O 1
ATOM 2262 N N . ALA A 1 296 ? -61.928 -13.012 79.977 1.00 90.00 296 ALA A N 1
ATOM 2263 C CA . ALA A 1 296 ? -61.171 -14.236 79.719 1.00 90.00 296 ALA A CA 1
ATOM 2264 C C . ALA A 1 296 ? -61.304 -14.708 78.260 1.00 90.00 296 ALA A C 1
ATOM 2266 O O . ALA A 1 296 ? -60.314 -15.152 77.672 1.00 90.00 296 ALA A O 1
ATOM 2267 N N . LEU A 1 297 ? -62.493 -14.579 77.660 1.00 91.88 297 LEU A N 1
ATOM 2268 C CA . LEU A 1 297 ? -62.715 -14.870 76.241 1.00 91.88 297 LEU A CA 1
ATOM 2269 C C . LEU A 1 297 ? -61.926 -13.909 75.342 1.00 91.88 297 LEU A C 1
ATOM 2271 O O . LEU A 1 297 ? -61.182 -14.373 74.478 1.00 91.88 297 LEU A O 1
ATOM 2275 N N . ILE A 1 298 ? -61.986 -12.599 75.604 1.00 92.25 298 ILE A N 1
ATOM 2276 C CA . ILE A 1 298 ? -61.231 -11.584 74.845 1.00 92.25 298 ILE A CA 1
ATOM 2277 C C . ILE A 1 298 ? -59.719 -11.836 74.938 1.00 92.25 298 ILE A C 1
ATOM 2279 O O . ILE A 1 298 ? -59.004 -11.774 73.939 1.00 92.25 298 ILE A O 1
ATOM 2283 N N . VAL A 1 299 ? -59.206 -12.163 76.127 1.00 92.31 299 VAL A N 1
ATOM 2284 C CA . VAL A 1 299 ? -57.782 -12.479 76.335 1.00 92.31 299 VAL A CA 1
ATOM 2285 C C . VAL A 1 299 ? -57.377 -13.737 75.567 1.00 92.31 299 VAL A C 1
ATOM 2287 O O . VAL A 1 299 ? -56.285 -13.785 74.999 1.00 92.31 299 VAL A O 1
ATOM 2290 N N . LYS A 1 300 ? -58.249 -14.750 75.511 1.00 90.25 300 LYS A N 1
ATOM 2291 C CA . LYS A 1 300 ? -58.013 -15.970 74.730 1.00 90.25 300 LYS A CA 1
ATOM 2292 C C . LYS A 1 300 ? -57.944 -15.672 73.230 1.00 90.25 300 LYS A C 1
ATOM 2294 O O . LYS A 1 300 ? -57.046 -16.187 72.564 1.00 90.25 300 LYS A O 1
ATOM 2299 N N . GLU A 1 301 ? -58.842 -14.839 72.711 1.00 92.44 301 GLU A N 1
ATOM 2300 C CA . GLU A 1 301 ? -58.820 -14.391 71.313 1.00 92.44 301 GLU A CA 1
ATOM 2301 C C . GLU A 1 301 ? -57.564 -13.568 71.001 1.00 92.44 301 GLU A C 1
ATOM 2303 O O . GLU A 1 301 ? -56.850 -13.881 70.048 1.00 92.44 301 GLU A O 1
ATOM 2308 N N . LEU A 1 302 ? -57.219 -12.597 71.855 1.00 91.94 302 LEU A N 1
ATOM 2309 C CA . LEU A 1 302 ? -55.990 -11.808 71.727 1.00 91.94 302 LEU A CA 1
ATOM 2310 C C . LEU A 1 302 ? -54.742 -12.690 71.720 1.00 91.94 302 LEU A C 1
ATOM 2312 O O . LEU A 1 302 ? -53.820 -12.443 70.946 1.00 91.94 302 LEU A O 1
ATOM 2316 N N . ARG A 1 303 ? -54.702 -13.739 72.548 1.00 89.12 303 ARG A N 1
ATOM 2317 C CA . ARG A 1 303 ? -53.576 -14.678 72.566 1.00 89.12 303 ARG A CA 1
ATOM 2318 C C . ARG A 1 303 ? -53.424 -15.398 71.228 1.00 89.12 303 ARG A C 1
ATOM 2320 O O . ARG A 1 303 ? -52.305 -15.484 70.734 1.00 89.12 303 ARG A O 1
ATOM 2327 N N . LEU A 1 304 ? -54.528 -15.870 70.643 1.00 91.50 304 LEU A N 1
ATOM 2328 C CA . LEU A 1 304 ? -54.525 -16.535 69.336 1.00 91.50 304 LEU A CA 1
ATOM 2329 C C . LEU A 1 304 ? -54.087 -15.588 68.210 1.00 91.50 304 LEU A C 1
ATOM 2331 O O . LEU A 1 304 ? -53.323 -15.994 67.336 1.00 91.50 304 LEU A O 1
ATOM 2335 N N . GLU A 1 305 ? -54.539 -14.332 68.229 1.00 92.31 305 GLU A N 1
ATOM 2336 C CA . GLU A 1 305 ? -54.098 -13.318 67.260 1.00 92.31 305 GLU A CA 1
ATOM 2337 C C . GLU A 1 305 ? -52.600 -13.015 67.404 1.00 92.31 305 GLU A C 1
ATOM 2339 O O . GLU A 1 305 ? -51.869 -12.987 66.415 1.00 92.31 305 GLU A O 1
ATOM 2344 N N . VAL A 1 306 ? -52.100 -12.867 68.635 1.00 92.56 306 VAL A N 1
ATOM 2345 C CA . VAL A 1 306 ? -50.666 -12.651 68.880 1.00 92.56 306 VAL A CA 1
ATOM 2346 C C . VAL A 1 306 ? -49.833 -13.867 68.471 1.00 92.56 306 VAL A C 1
ATOM 2348 O O . VAL A 1 306 ? -48.753 -13.692 67.912 1.00 92.56 306 VAL A O 1
ATOM 2351 N N . GLU A 1 307 ? -50.321 -15.091 68.681 1.00 89.81 307 GLU A N 1
ATOM 2352 C CA . GLU A 1 307 ? -49.675 -16.312 68.177 1.00 89.81 307 GLU A CA 1
ATOM 2353 C C . GLU A 1 307 ? -49.551 -16.297 66.651 1.00 89.81 307 GLU A C 1
ATOM 2355 O O . GLU A 1 307 ? -48.467 -16.565 66.127 1.00 89.81 307 GLU A O 1
ATOM 2360 N N . ARG A 1 308 ? -50.608 -15.888 65.936 1.00 91.12 308 ARG A N 1
ATOM 2361 C CA . ARG A 1 308 ? -50.562 -15.723 64.475 1.00 91.12 308 ARG A CA 1
ATOM 2362 C C . ARG A 1 308 ? -49.568 -14.648 64.034 1.00 91.12 308 ARG A C 1
ATOM 2364 O O . ARG A 1 308 ? -48.860 -14.852 63.046 1.00 91.12 308 ARG A O 1
ATOM 2371 N N . VAL A 1 309 ? -49.472 -13.534 64.763 1.00 91.44 309 VAL A N 1
ATOM 2372 C CA . VAL A 1 309 ? -48.488 -12.471 64.485 1.00 91.44 309 VAL A CA 1
ATOM 2373 C C . VAL A 1 309 ? -47.059 -12.965 64.710 1.00 91.44 309 VAL A C 1
ATOM 2375 O O . VAL A 1 309 ? -46.204 -12.734 63.859 1.00 91.44 309 VAL A O 1
ATOM 2378 N N . VAL A 1 310 ? -46.788 -13.673 65.813 1.00 88.31 310 VAL A N 1
ATOM 2379 C CA . VAL A 1 310 ? -45.461 -14.251 66.097 1.00 88.31 310 VAL A CA 1
ATOM 2380 C C . VAL A 1 310 ? -45.075 -15.270 65.030 1.00 88.31 310 VAL A C 1
ATOM 2382 O O . VAL A 1 310 ? -43.948 -15.237 64.543 1.00 88.31 310 VAL A O 1
ATOM 2385 N N . GLN A 1 311 ? -46.000 -16.144 64.632 1.00 89.31 311 GLN A N 1
ATOM 2386 C CA . GLN A 1 311 ? -45.740 -17.125 63.584 1.00 89.31 311 GLN A CA 1
ATOM 2387 C C . GLN A 1 311 ? -45.457 -16.452 62.234 1.00 89.31 311 GLN A C 1
ATOM 2389 O O . GLN A 1 311 ? -44.446 -16.759 61.609 1.00 89.31 311 GLN A O 1
ATOM 2394 N N . SER A 1 312 ? -46.271 -15.471 61.833 1.00 89.38 312 SER A N 1
ATOM 2395 C CA . SER A 1 312 ? -46.062 -14.722 60.585 1.00 89.38 312 SER A CA 1
ATOM 2396 C C . SER A 1 312 ? -44.742 -13.943 60.592 1.00 89.38 312 SER A C 1
ATOM 2398 O O . SER A 1 312 ? -44.042 -13.893 59.582 1.00 89.38 312 SER A O 1
ATOM 2400 N N . ALA A 1 313 ? -44.373 -13.348 61.732 1.00 87.94 313 ALA A N 1
ATOM 2401 C CA . ALA A 1 313 ? -43.097 -12.659 61.887 1.00 87.94 313 ALA A CA 1
ATOM 2402 C C . ALA A 1 313 ? -41.916 -13.637 61.805 1.00 87.94 313 ALA A C 1
ATOM 2404 O O . ALA A 1 313 ? -40.951 -13.348 61.109 1.00 87.94 313 ALA A O 1
ATOM 2405 N N . SER A 1 314 ? -42.018 -14.812 62.434 1.00 85.38 314 SER A N 1
ATOM 2406 C CA . SER A 1 314 ? -40.982 -15.852 62.399 1.00 85.38 314 SER A CA 1
ATOM 2407 C C . SER A 1 314 ? -40.790 -16.441 60.996 1.00 85.38 314 SER A C 1
ATOM 2409 O O . SER A 1 314 ? -39.659 -16.581 60.524 1.00 85.38 314 SER A O 1
ATOM 2411 N N . GLU A 1 315 ? -41.887 -16.715 60.283 1.00 86.12 315 GLU A N 1
ATOM 2412 C CA . GLU A 1 315 ? -41.862 -17.116 58.871 1.00 86.12 315 GLU A CA 1
ATOM 2413 C C . GLU A 1 315 ? -41.242 -16.016 57.997 1.00 86.12 315 GLU A C 1
ATOM 2415 O O . GLU A 1 315 ? -40.397 -16.302 57.144 1.00 86.12 315 GLU A O 1
ATOM 2420 N N . GLY A 1 316 ? -41.584 -14.750 58.266 1.00 84.88 316 GLY A N 1
ATOM 2421 C CA . GLY A 1 316 ? -40.943 -13.578 57.674 1.00 84.88 316 GLY A CA 1
ATOM 2422 C C . GLY A 1 316 ? -39.431 -13.582 57.893 1.00 84.88 316 GLY A C 1
ATOM 2423 O O . GLY A 1 316 ? -38.677 -13.585 56.924 1.00 84.88 316 GLY A O 1
ATOM 2424 N N . THR A 1 317 ? -38.968 -13.663 59.141 1.00 82.62 317 THR A N 1
ATOM 2425 C CA . THR A 1 317 ? -37.541 -13.699 59.499 1.00 82.62 317 THR A CA 1
ATOM 2426 C C . THR A 1 317 ? -36.810 -14.874 58.833 1.00 82.62 317 THR A C 1
ATOM 2428 O O . THR A 1 317 ? -35.692 -14.706 58.342 1.00 82.62 317 THR A O 1
ATOM 2431 N N . SER A 1 318 ? -37.435 -16.055 58.757 1.00 83.00 318 SER A N 1
ATOM 2432 C CA . SER A 1 318 ? -36.861 -17.245 58.113 1.00 83.00 318 SER A CA 1
ATOM 2433 C C . SER A 1 318 ? -36.697 -17.071 56.601 1.00 83.00 318 SER A C 1
ATOM 2435 O O . SER A 1 318 ? -35.598 -17.259 56.076 1.00 83.00 318 SER A O 1
ATOM 2437 N N . ASN A 1 319 ? -37.756 -16.651 55.901 1.00 81.19 319 ASN A N 1
ATOM 2438 C CA . ASN A 1 319 ? -37.722 -16.420 54.452 1.00 81.19 319 ASN A CA 1
ATOM 2439 C C . ASN A 1 319 ? -36.727 -15.315 54.071 1.00 81.19 319 ASN A C 1
ATOM 2441 O O . ASN A 1 319 ? -36.087 -15.357 53.022 1.00 81.19 319 ASN A O 1
ATOM 2445 N N . LEU A 1 320 ? -36.560 -14.337 54.955 1.00 78.94 320 LEU A N 1
ATOM 2446 C CA . LEU A 1 320 ? -35.690 -13.190 54.744 1.00 78.94 320 LEU A CA 1
ATOM 2447 C C . LEU A 1 320 ? -34.219 -13.464 55.084 1.00 78.94 320 LEU A C 1
ATOM 2449 O O . LEU A 1 320 ? -33.341 -12.764 54.582 1.00 78.94 320 LEU A O 1
ATOM 2453 N N . ARG A 1 321 ? -33.922 -14.513 55.861 1.00 77.94 321 ARG A N 1
ATOM 2454 C CA . ARG A 1 321 ? -32.550 -14.921 56.203 1.00 77.94 321 ARG A CA 1
ATOM 2455 C C . ARG A 1 321 ? -31.736 -15.293 54.962 1.00 77.94 321 ARG A C 1
ATOM 2457 O O . ARG A 1 321 ? -30.613 -14.821 54.819 1.00 77.94 321 ARG A O 1
ATOM 2464 N N . GLY A 1 322 ? -32.337 -16.047 54.037 1.00 77.88 322 GLY A N 1
ATOM 2465 C CA . GLY A 1 322 ? -31.730 -16.343 52.732 1.00 77.88 322 GLY A CA 1
ATOM 2466 C C . GLY A 1 322 ? -31.522 -15.079 51.891 1.00 77.88 322 GLY A C 1
ATOM 2467 O O . GLY A 1 322 ? -30.451 -14.878 51.324 1.00 77.88 322 GLY A O 1
ATOM 2468 N N . GLY A 1 323 ? -32.498 -14.164 51.911 1.00 79.44 323 GLY A N 1
ATOM 2469 C CA . GLY A 1 323 ? -32.387 -12.868 51.238 1.00 79.44 323 GLY A CA 1
ATOM 2470 C C . GLY A 1 323 ? -31.237 -12.005 51.767 1.00 79.44 323 GLY A C 1
ATOM 2471 O O . GLY A 1 323 ? -30.562 -11.338 50.988 1.00 79.44 323 GLY A O 1
ATOM 2472 N N . ARG A 1 324 ? -30.957 -12.036 53.076 1.00 79.25 324 ARG A N 1
ATOM 2473 C CA . ARG A 1 324 ? -29.851 -11.280 53.687 1.00 79.25 324 ARG A CA 1
ATOM 2474 C C . ARG A 1 324 ? -28.481 -11.763 53.213 1.00 79.25 324 ARG A C 1
ATOM 2476 O O . ARG A 1 324 ? -27.607 -10.935 52.959 1.00 79.25 324 ARG A O 1
ATOM 2483 N N . ASP A 1 325 ? -28.305 -13.072 53.059 1.00 80.25 325 ASP A N 1
ATOM 2484 C CA . ASP A 1 325 ? -27.058 -13.652 52.553 1.00 80.25 325 ASP A CA 1
ATOM 2485 C C . ASP A 1 325 ? -26.837 -13.321 51.074 1.00 80.25 325 ASP A C 1
ATOM 2487 O O . ASP A 1 325 ? -25.719 -12.987 50.675 1.00 80.25 325 ASP A O 1
ATOM 2491 N N . ASP A 1 326 ? -27.897 -13.335 50.267 1.00 80.44 326 ASP A N 1
ATOM 2492 C CA . ASP A 1 326 ? -27.806 -12.968 48.854 1.00 80.44 326 ASP A CA 1
ATOM 2493 C C . ASP A 1 326 ? -27.523 -11.474 48.661 1.00 80.44 326 ASP A C 1
ATOM 2495 O O . ASP A 1 326 ? -26.672 -11.110 47.848 1.00 80.44 326 ASP A O 1
ATOM 2499 N N . LEU A 1 327 ? -28.124 -10.601 49.476 1.00 77.12 327 LEU A N 1
ATOM 2500 C CA . LEU A 1 327 ? -27.776 -9.175 49.499 1.00 77.12 327 LEU A CA 1
ATOM 2501 C C . LEU A 1 327 ? -26.307 -8.969 49.891 1.00 77.12 327 LEU A C 1
ATOM 2503 O O . LEU A 1 327 ? -25.623 -8.124 49.319 1.00 77.12 327 LEU A O 1
ATOM 2507 N N . ARG A 1 328 ? -25.783 -9.757 50.835 1.00 76.31 328 ARG A N 1
ATOM 2508 C CA . ARG A 1 328 ? -24.383 -9.655 51.261 1.00 76.31 328 ARG A CA 1
ATOM 2509 C C . ARG A 1 328 ? -23.415 -10.033 50.138 1.00 76.31 328 ARG A C 1
ATOM 2511 O O . ARG A 1 328 ? -22.445 -9.314 49.937 1.00 76.31 328 ARG A O 1
ATOM 2518 N N . LYS A 1 329 ? -23.726 -11.077 49.361 1.00 77.69 329 LYS A N 1
ATOM 2519 C CA . LYS A 1 329 ? -22.955 -11.451 48.161 1.00 77.69 329 LYS A CA 1
ATOM 2520 C C . LYS A 1 329 ? -22.988 -10.358 47.095 1.00 77.69 329 LYS A C 1
ATOM 2522 O O . LYS A 1 329 ? -21.958 -10.080 46.503 1.00 77.69 329 LYS A O 1
ATOM 2527 N N . ILE A 1 330 ? -24.143 -9.723 46.872 1.00 73.69 330 ILE A N 1
ATOM 2528 C CA . ILE A 1 330 ? -24.278 -8.619 45.905 1.00 73.69 330 ILE A CA 1
ATOM 2529 C C . ILE A 1 330 ? -23.424 -7.408 46.310 1.00 73.69 330 ILE A C 1
ATOM 2531 O O . ILE A 1 330 ? -22.919 -6.715 45.439 1.00 73.69 330 ILE A O 1
ATOM 2535 N N . ARG A 1 331 ? -23.235 -7.160 47.613 1.00 69.69 331 ARG A N 1
ATOM 2536 C CA . ARG A 1 331 ? -22.387 -6.063 48.111 1.00 69.69 331 ARG A CA 1
ATOM 2537 C C . ARG A 1 331 ? -20.896 -6.270 47.839 1.00 69.69 331 ARG A C 1
ATOM 2539 O O . ARG A 1 331 ? -20.154 -5.295 47.790 1.00 69.69 331 ARG A O 1
ATOM 2546 N N . ASP A 1 332 ? -20.471 -7.526 47.775 1.00 69.81 332 ASP A N 1
ATOM 2547 C CA . ASP A 1 332 ? -19.063 -7.908 47.676 1.00 69.81 332 ASP A CA 1
ATOM 2548 C C . ASP A 1 332 ? -18.602 -8.059 46.202 1.00 69.81 332 ASP A C 1
ATOM 2550 O O . ASP A 1 332 ? -17.429 -8.348 45.962 1.00 69.81 332 ASP A O 1
ATOM 2554 N N . ILE A 1 333 ? -19.510 -7.855 45.233 1.00 61.84 333 ILE A N 1
ATOM 2555 C CA . ILE A 1 333 ? -19.275 -7.825 43.772 1.00 61.84 333 ILE A CA 1
ATOM 2556 C C . ILE A 1 333 ? -19.139 -6.374 43.302 1.00 61.84 333 ILE A C 1
ATOM 2558 O O . ILE A 1 333 ? -18.216 -6.109 42.500 1.00 61.84 333 ILE A O 1
#

Nearest PDB structures (foldseek):
  8c5v-assembly1_I  TM=6.477E-01  e=1.575E-05  Escherichia coli
  3zx6-assembly1_A  TM=5.928E-01  e=1.749E-05  Archaeoglobus fulgidus DSM 4304
  3ja6-assembly1_H  TM=5.847E-01  e=3.848E-05  Escherichia coli
  3ja6-assembly1_I  TM=6.143E-01  e=1.432E-04  Escherichia coli

Mean predicted aligned error: 15.77 Å